Protein AF-A0A7V6DEN6-F1 (afdb_monomer_lite)

Structure (mmCIF, N/CA/C/O backbone):
data_AF-A0A7V6DEN6-F1
#
_entry.id   AF-A0A7V6DEN6-F1
#
loop_
_atom_site.group_PDB
_atom_site.id
_atom_site.type_symbol
_atom_site.label_atom_id
_atom_site.label_alt_id
_atom_site.label_comp_id
_atom_site.label_asym_id
_atom_site.label_entity_id
_atom_site.label_seq_id
_atom_site.pdbx_PDB_ins_code
_atom_site.Cartn_x
_atom_site.Cartn_y
_atom_site.Cartn_z
_atom_site.occupancy
_atom_site.B_iso_or_equiv
_atom_site.auth_seq_id
_atom_site.auth_comp_id
_atom_site.auth_asym_id
_atom_site.auth_atom_id
_atom_site.pdbx_PDB_model_num
ATOM 1 N N . MET A 1 1 ? 66.867 9.324 0.673 1.00 40.44 1 MET A N 1
ATOM 2 C CA . MET A 1 1 ? 66.256 8.007 0.387 1.00 40.44 1 MET A CA 1
ATOM 3 C C . MET A 1 1 ? 64.795 8.224 0.045 1.00 40.44 1 MET A C 1
ATOM 5 O O . MET A 1 1 ? 63.964 8.391 0.922 1.00 40.44 1 MET A O 1
ATOM 9 N N . THR A 1 2 ? 64.521 8.333 -1.246 1.00 38.44 2 THR A N 1
ATOM 10 C CA . THR A 1 2 ? 63.231 8.675 -1.848 1.00 38.44 2 THR A CA 1
ATOM 11 C C . THR A 1 2 ? 62.779 7.468 -2.662 1.00 38.44 2 THR A C 1
ATOM 13 O O . THR A 1 2 ? 63.495 7.042 -3.566 1.00 38.44 2 THR A O 1
ATOM 16 N N . ARG A 1 3 ? 61.615 6.887 -2.352 1.00 41.31 3 ARG A N 1
ATOM 17 C CA . ARG A 1 3 ? 60.993 5.859 -3.201 1.00 41.31 3 ARG A CA 1
ATOM 18 C C . ARG A 1 3 ? 59.710 6.398 -3.822 1.00 41.31 3 ARG A C 1
ATOM 20 O O . ARG A 1 3 ? 58.759 6.732 -3.129 1.00 41.31 3 ARG A O 1
ATOM 27 N N . ARG A 1 4 ? 59.763 6.489 -5.152 1.00 43.75 4 ARG A N 1
ATOM 28 C CA . ARG A 1 4 ? 58.647 6.605 -6.095 1.00 43.75 4 ARG A CA 1
ATOM 29 C C . ARG A 1 4 ? 58.036 5.221 -6.376 1.00 43.75 4 ARG A C 1
ATOM 31 O O . ARG A 1 4 ? 58.687 4.211 -6.118 1.00 43.75 4 ARG A O 1
ATOM 38 N N . LEU A 1 5 ? 56.899 5.276 -7.086 1.00 36.06 5 LEU A N 1
ATOM 39 C CA . LEU A 1 5 ? 56.153 4.251 -7.846 1.00 36.06 5 LEU A CA 1
ATOM 40 C C . LEU A 1 5 ? 54.927 3.734 -7.068 1.00 36.06 5 LEU A C 1
ATOM 42 O O . LEU A 1 5 ? 55.057 3.320 -5.929 1.00 36.06 5 LEU A O 1
ATOM 46 N N . SER A 1 6 ? 53.704 3.753 -7.603 1.00 30.12 6 SER A N 1
ATOM 47 C CA . SER A 1 6 ? 53.314 3.543 -9.000 1.00 30.12 6 SER A CA 1
ATOM 48 C C . SER A 1 6 ? 51.951 4.177 -9.321 1.00 30.12 6 SER A C 1
ATOM 50 O O . SER A 1 6 ? 50.993 4.070 -8.562 1.00 30.12 6 SER A O 1
ATOM 52 N N . SER A 1 7 ? 51.903 4.838 -10.477 1.00 39.91 7 SER A N 1
ATOM 53 C CA . SER A 1 7 ? 50.697 5.252 -11.187 1.00 39.91 7 SER A CA 1
ATOM 54 C C . SER A 1 7 ? 50.157 4.061 -11.978 1.00 39.91 7 SER A C 1
ATOM 56 O O . SER A 1 7 ? 50.911 3.441 -12.727 1.00 39.91 7 SER A O 1
ATOM 58 N N . GLY A 1 8 ? 48.867 3.762 -11.860 1.00 32.34 8 GLY A N 1
ATOM 59 C CA . GLY A 1 8 ? 48.194 2.757 -12.676 1.00 32.34 8 GLY A CA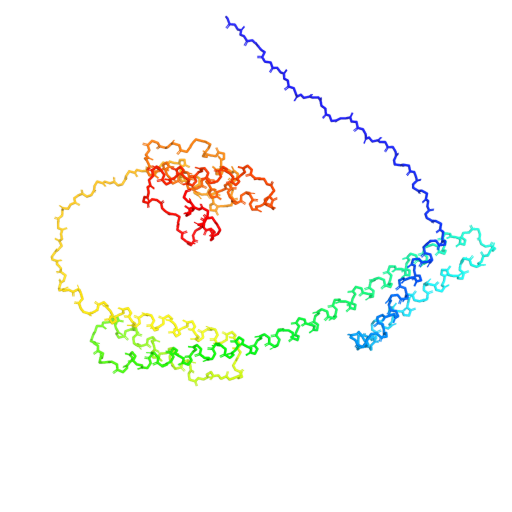 1
ATOM 60 C C . GLY A 1 8 ? 46.691 3.010 -12.712 1.00 32.34 8 GLY A C 1
ATOM 61 O O . GLY A 1 8 ? 46.101 3.267 -11.671 1.00 32.34 8 GLY A O 1
ATOM 62 N N . LEU A 1 9 ? 46.112 2.903 -13.914 1.00 33.50 9 LEU A N 1
ATOM 63 C CA . LEU A 1 9 ? 44.681 2.953 -14.265 1.00 33.50 9 LEU A CA 1
ATOM 64 C C . LEU A 1 9 ? 44.043 4.339 -14.467 1.00 33.50 9 LEU A C 1
ATOM 66 O O . LEU A 1 9 ? 43.133 4.747 -13.757 1.00 33.50 9 LEU A O 1
ATOM 70 N N . ALA A 1 10 ? 44.444 5.007 -15.550 1.00 36.28 10 ALA A N 1
ATOM 71 C CA . ALA A 1 10 ? 43.637 6.044 -16.195 1.00 36.28 10 ALA A CA 1
ATOM 72 C C . ALA A 1 10 ? 43.769 5.961 -17.725 1.00 36.28 10 ALA A C 1
ATOM 74 O O . ALA A 1 10 ? 44.313 6.864 -18.353 1.00 36.28 10 ALA A O 1
ATOM 75 N N . THR A 1 11 ? 43.336 4.857 -18.347 1.00 36.50 11 THR A N 1
ATOM 76 C CA . THR A 1 11 ? 43.174 4.777 -19.815 1.00 36.50 11 THR A CA 1
ATOM 77 C C . THR A 1 11 ? 42.251 3.616 -20.203 1.00 36.50 11 THR A C 1
ATOM 79 O O . THR A 1 11 ? 42.740 2.520 -20.434 1.00 36.50 11 THR A O 1
ATOM 82 N N . LEU A 1 12 ? 40.929 3.827 -20.266 1.00 35.16 12 LEU A N 1
ATOM 83 C CA . LEU A 1 12 ? 40.020 3.063 -21.143 1.00 35.16 12 LEU A CA 1
ATOM 84 C C . LEU A 1 12 ? 38.602 3.666 -21.095 1.00 35.16 12 LEU A C 1
ATOM 86 O O . LEU A 1 12 ? 37.818 3.316 -20.224 1.00 35.16 12 LEU A O 1
ATOM 90 N N . LEU A 1 13 ? 38.279 4.600 -21.997 1.00 34.44 13 LEU A N 1
ATOM 91 C CA . LEU A 1 13 ? 36.894 4.975 -22.350 1.00 34.44 13 LEU A CA 1
ATOM 92 C C . LEU A 1 13 ? 36.908 5.887 -23.588 1.00 34.44 13 LEU A C 1
ATOM 94 O O . LEU A 1 13 ? 36.662 7.086 -23.517 1.00 34.44 13 LEU A O 1
ATOM 98 N N . LEU A 1 14 ? 37.279 5.318 -24.736 1.00 40.34 14 LEU A N 1
ATOM 99 C CA . LEU A 1 14 ? 37.147 5.963 -26.048 1.00 40.34 14 LEU A CA 1
ATOM 100 C C . LEU A 1 14 ? 37.159 4.884 -27.141 1.00 40.34 14 LEU A C 1
ATOM 102 O O . LEU A 1 14 ? 38.162 4.654 -27.806 1.00 40.34 14 LEU A O 1
ATOM 106 N N . ALA A 1 15 ? 36.039 4.175 -27.282 1.00 33.25 15 ALA A N 1
ATOM 107 C CA . ALA A 1 15 ? 35.735 3.360 -28.455 1.00 33.25 15 ALA A CA 1
ATOM 108 C C . ALA A 1 15 ? 34.214 3.156 -28.575 1.00 33.25 15 ALA A C 1
ATOM 110 O O . ALA A 1 15 ? 33.566 2.843 -27.581 1.00 33.25 15 ALA A O 1
ATOM 111 N N . LEU A 1 16 ? 33.710 3.276 -29.813 1.00 35.03 16 LEU A N 1
ATOM 112 C CA . LEU A 1 16 ? 32.358 2.962 -30.319 1.00 35.03 16 LEU A CA 1
ATOM 113 C C . LEU A 1 16 ? 31.313 4.094 -30.328 1.00 35.03 16 LEU A C 1
ATOM 115 O O . LEU A 1 16 ? 30.255 4.004 -29.717 1.00 35.03 16 LEU A O 1
ATOM 119 N N . ALA A 1 17 ? 31.552 5.094 -31.179 1.00 40.06 17 ALA A N 1
ATOM 120 C CA . ALA A 1 17 ? 30.481 5.713 -31.962 1.00 40.06 17 ALA A CA 1
ATOM 121 C C . ALA A 1 17 ? 30.573 5.171 -33.400 1.00 40.06 17 ALA A C 1
ATOM 123 O O . ALA A 1 17 ? 31.187 5.782 -34.271 1.00 40.06 17 ALA A O 1
ATOM 124 N N . ALA A 1 18 ? 30.036 3.970 -33.629 1.00 39.56 18 ALA A N 1
ATOM 125 C CA . ALA A 1 18 ? 29.802 3.469 -34.981 1.00 39.56 18 ALA A CA 1
ATOM 126 C C . ALA A 1 18 ? 28.474 4.054 -35.502 1.00 39.56 18 ALA A C 1
ATOM 128 O O . ALA A 1 18 ? 27.524 4.150 -34.720 1.00 39.56 18 ALA A O 1
ATOM 129 N N . PRO A 1 19 ? 28.370 4.445 -36.787 1.00 42.00 19 PRO A N 1
ATOM 130 C CA . PRO A 1 19 ? 27.093 4.830 -37.373 1.00 42.00 19 PRO A CA 1
ATOM 131 C C . PRO A 1 19 ? 26.140 3.638 -37.281 1.00 42.00 19 PRO A C 1
ATOM 133 O O . PRO A 1 19 ? 26.437 2.549 -37.772 1.00 42.00 19 PRO A O 1
ATOM 136 N N . ILE A 1 20 ? 25.006 3.839 -36.613 1.00 44.03 20 ILE A N 1
ATOM 137 C CA . ILE A 1 20 ? 23.924 2.858 -36.571 1.00 44.03 20 ILE A CA 1
ATOM 138 C C . ILE A 1 20 ? 23.517 2.612 -38.033 1.00 44.03 20 ILE A C 1
ATOM 140 O O . ILE A 1 20 ? 23.218 3.588 -38.730 1.00 44.03 20 ILE A O 1
ATOM 144 N N . PRO A 1 21 ? 23.549 1.363 -38.538 1.00 46.38 21 PRO A N 1
ATOM 145 C CA . PRO A 1 21 ? 23.112 1.078 -39.897 1.00 46.38 21 PRO A CA 1
ATOM 146 C C . PRO A 1 21 ? 21.680 1.586 -40.044 1.00 46.38 21 PRO A C 1
ATOM 148 O O . PRO A 1 21 ? 20.864 1.340 -39.157 1.00 46.38 21 PRO A O 1
ATOM 151 N N . ALA A 1 22 ? 21.393 2.316 -41.127 1.00 51.84 22 ALA A N 1
ATOM 152 C CA . ALA A 1 22 ? 20.039 2.731 -41.468 1.00 51.84 22 ALA A CA 1
ATOM 153 C C . ALA A 1 22 ? 19.157 1.479 -41.439 1.00 51.84 22 ALA A C 1
ATOM 155 O O . ALA A 1 22 ? 19.250 0.618 -42.315 1.00 51.84 22 ALA A O 1
ATOM 156 N N . THR A 1 23 ? 18.393 1.323 -40.360 1.00 52.94 23 THR A N 1
ATOM 157 C CA . THR A 1 23 ? 17.507 0.188 -40.169 1.00 52.94 23 THR A CA 1
ATOM 158 C C . THR A 1 23 ? 16.556 0.201 -41.351 1.00 52.94 23 THR A C 1
ATOM 160 O O . THR A 1 23 ? 15.949 1.232 -41.641 1.00 52.94 23 THR A O 1
ATOM 163 N N . ALA A 1 24 ? 16.510 -0.911 -42.091 1.00 61.78 24 ALA A N 1
ATOM 164 C CA . ALA A 1 24 ? 15.634 -1.063 -43.241 1.00 61.78 24 ALA A CA 1
ATOM 165 C C . ALA A 1 24 ? 14.241 -0.565 -42.843 1.00 61.78 24 ALA A C 1
ATOM 167 O O . ALA A 1 24 ? 13.645 -1.101 -41.905 1.00 61.78 24 ALA A O 1
ATOM 168 N N . GLN A 1 25 ? 13.779 0.516 -43.482 1.00 61.66 25 GLN A N 1
ATOM 169 C CA . GLN A 1 25 ? 12.472 1.074 -43.169 1.00 61.66 25 GLN A CA 1
ATOM 170 C C . GLN A 1 25 ? 11.447 -0.051 -43.343 1.00 61.66 25 GLN A C 1
ATOM 172 O O . GLN A 1 25 ? 11.452 -0.712 -44.389 1.00 61.66 25 GLN A O 1
ATOM 177 N N . PRO A 1 26 ? 10.626 -0.338 -42.318 1.00 69.06 26 PRO A N 1
ATOM 178 C CA . PRO A 1 26 ? 9.659 -1.417 -42.398 1.00 69.06 26 PRO A CA 1
ATOM 179 C C . PRO A 1 26 ? 8.763 -1.179 -43.613 1.00 69.06 26 PRO A C 1
ATOM 181 O O . PRO A 1 26 ? 8.257 -0.077 -43.818 1.00 69.06 26 PRO A O 1
ATOM 184 N N . SER A 1 27 ? 8.602 -2.210 -44.447 1.00 82.88 27 SER A N 1
ATOM 185 C CA . SER A 1 27 ? 7.769 -2.102 -45.646 1.00 82.88 27 SER A CA 1
ATOM 186 C C . SER A 1 27 ? 6.346 -1.645 -45.268 1.00 82.88 27 SER A C 1
ATOM 188 O O . SER A 1 27 ? 5.829 -2.109 -44.246 1.00 82.88 27 SER A O 1
ATOM 190 N N . PRO A 1 28 ? 5.676 -0.797 -46.073 1.00 83.44 28 PRO A N 1
ATOM 191 C CA . PRO A 1 28 ? 4.332 -0.288 -45.774 1.00 83.44 28 PRO A CA 1
ATOM 192 C C . PRO A 1 28 ? 3.295 -1.378 -45.454 1.00 83.44 28 PRO A C 1
ATOM 194 O O . PRO A 1 28 ? 2.396 -1.168 -44.638 1.00 83.44 28 PRO A O 1
ATOM 197 N N . GLY A 1 29 ? 3.451 -2.571 -46.042 1.00 87.38 29 GLY A N 1
ATOM 198 C CA . GLY A 1 29 ? 2.591 -3.725 -45.768 1.00 87.38 29 GLY A CA 1
ATOM 199 C C . GLY A 1 29 ? 2.659 -4.215 -44.318 1.00 87.38 29 GLY A C 1
ATOM 200 O O . GLY A 1 29 ? 1.639 -4.612 -43.763 1.00 87.38 29 GLY A O 1
ATOM 201 N N . TRP A 1 30 ? 3.822 -4.122 -43.666 1.00 90.62 30 TRP A N 1
ATOM 202 C CA . TRP A 1 30 ? 3.969 -4.527 -42.265 1.00 90.62 30 TRP A CA 1
ATOM 203 C C . TRP A 1 30 ? 3.197 -3.601 -41.320 1.00 90.62 30 TRP A C 1
ATOM 205 O O . TRP A 1 30 ? 2.476 -4.075 -40.446 1.00 90.62 30 TRP A O 1
ATOM 215 N N . SER A 1 31 ? 3.292 -2.282 -41.522 1.00 90.81 31 SER A N 1
ATOM 216 C CA . SER A 1 31 ? 2.547 -1.313 -40.708 1.00 90.81 31 SER A CA 1
ATOM 217 C C . SER A 1 31 ? 1.037 -1.439 -40.887 1.00 90.81 31 SER A C 1
ATOM 219 O O . SER A 1 31 ? 0.296 -1.282 -39.920 1.00 90.81 31 SER A O 1
ATOM 221 N N . LEU A 1 32 ? 0.572 -1.747 -42.105 1.00 95.62 32 LEU A N 1
ATOM 222 C CA . LEU A 1 32 ? -0.850 -1.963 -42.359 1.00 95.62 32 LEU A CA 1
ATOM 223 C C . LEU A 1 32 ? -1.361 -3.200 -41.611 1.00 95.62 32 LEU A C 1
ATOM 225 O O . LEU A 1 32 ? -2.346 -3.095 -40.886 1.00 95.62 32 LEU A O 1
ATOM 229 N N . ALA A 1 33 ? -0.643 -4.324 -41.699 1.00 93.81 33 ALA A N 1
ATOM 230 C CA . ALA A 1 33 ? -0.988 -5.543 -40.969 1.00 93.81 33 ALA A CA 1
ATOM 231 C C . ALA A 1 33 ? -0.984 -5.333 -39.441 1.00 93.81 33 ALA A C 1
ATOM 233 O O . ALA A 1 33 ? -1.853 -5.845 -38.739 1.00 93.81 33 ALA A O 1
ATOM 234 N N . ALA A 1 34 ? -0.041 -4.543 -38.913 1.00 92.06 34 ALA A N 1
ATOM 235 C CA . ALA A 1 34 ? -0.004 -4.199 -37.491 1.00 92.06 34 ALA A CA 1
ATOM 236 C C . ALA A 1 34 ? -1.223 -3.362 -37.058 1.00 92.06 34 ALA A C 1
ATOM 238 O O . ALA A 1 34 ? -1.786 -3.594 -35.985 1.00 92.06 34 ALA A O 1
ATOM 239 N N . ALA A 1 35 ? -1.653 -2.414 -37.895 1.00 95.31 35 ALA A N 1
ATOM 240 C CA . ALA A 1 35 ? -2.842 -1.607 -37.645 1.00 95.31 35 ALA A CA 1
ATOM 241 C C . ALA A 1 35 ? -4.138 -2.429 -37.718 1.00 95.31 35 ALA A C 1
ATOM 243 O O . ALA A 1 35 ? -5.022 -2.226 -36.888 1.00 95.31 35 ALA A O 1
ATOM 244 N N . GLU A 1 36 ? -4.239 -3.366 -38.664 1.00 97.69 36 GLU A N 1
ATOM 245 C CA . GLU A 1 36 ? -5.365 -4.303 -38.773 1.00 97.6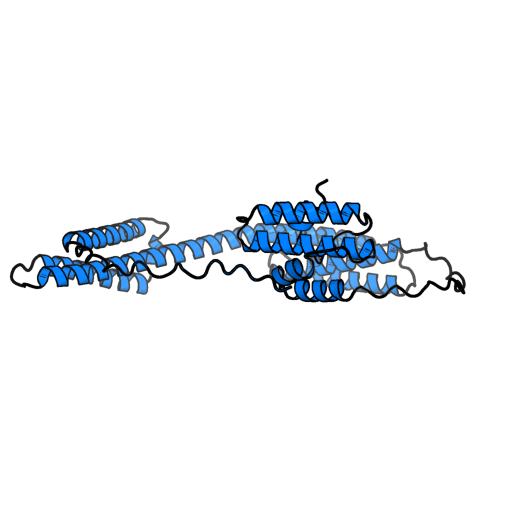9 36 GLU A CA 1
ATOM 246 C C . GLU A 1 36 ? -5.442 -5.229 -37.559 1.00 97.69 36 GLU A C 1
ATOM 248 O O . GLU A 1 36 ? -6.482 -5.285 -36.912 1.00 97.69 36 GLU A O 1
ATOM 253 N N . GLY A 1 37 ? -4.326 -5.843 -37.156 1.00 95.88 37 GLY A N 1
ATOM 254 C CA . GLY A 1 37 ? -4.297 -6.677 -35.952 1.00 95.88 37 GLY A CA 1
ATOM 255 C C . GLY A 1 37 ? -4.669 -5.908 -34.677 1.00 95.88 37 GLY A C 1
ATOM 256 O O . GLY A 1 37 ? -5.321 -6.453 -33.788 1.00 95.88 37 GLY A O 1
ATOM 257 N N . ALA A 1 38 ? -4.308 -4.623 -34.584 1.00 95.75 38 ALA A N 1
ATOM 258 C CA . ALA A 1 38 ? -4.743 -3.768 -33.481 1.00 95.75 38 ALA A CA 1
ATOM 259 C C . ALA A 1 38 ? -6.248 -3.436 -33.540 1.00 95.75 38 ALA A C 1
ATOM 261 O O . ALA A 1 38 ? -6.880 -3.319 -32.491 1.00 95.75 38 ALA A O 1
ATOM 262 N N . ALA A 1 39 ? -6.825 -3.287 -34.737 1.00 98.06 39 ALA A N 1
ATOM 263 C CA . ALA A 1 39 ? -8.264 -3.099 -34.913 1.00 98.06 39 ALA A CA 1
ATOM 264 C C . ALA A 1 39 ? -9.043 -4.360 -34.504 1.00 98.06 39 ALA A C 1
ATOM 266 O O . ALA A 1 39 ? -9.983 -4.261 -33.716 1.00 98.06 39 ALA A O 1
ATOM 267 N N . ASP A 1 40 ? -8.595 -5.535 -34.954 1.00 97.94 40 ASP A N 1
ATOM 268 C CA . ASP A 1 40 ? -9.199 -6.829 -34.618 1.00 97.94 40 ASP A CA 1
ATOM 269 C C . ASP A 1 40 ? -9.175 -7.088 -33.107 1.00 97.94 40 ASP A C 1
ATOM 271 O O . ASP A 1 40 ? -10.159 -7.557 -32.539 1.00 97.94 40 ASP A O 1
ATOM 275 N N . ALA A 1 41 ? -8.085 -6.721 -32.423 1.00 96.88 41 ALA A N 1
ATOM 276 C CA . ALA A 1 41 ? -8.002 -6.818 -30.967 1.00 96.88 41 ALA A CA 1
ATOM 277 C C . ALA A 1 41 ? -9.070 -5.961 -30.263 1.00 96.88 41 ALA A C 1
ATOM 279 O O . ALA A 1 41 ? -9.676 -6.405 -29.288 1.00 96.88 41 ALA A O 1
ATOM 280 N N . VAL A 1 42 ? -9.334 -4.745 -30.756 1.00 97.56 42 VAL A N 1
ATOM 281 C CA . VAL A 1 42 ? -10.362 -3.863 -30.182 1.00 97.56 42 VAL A CA 1
ATOM 282 C C . VAL A 1 42 ? -11.777 -4.367 -30.486 1.00 97.56 42 VAL A C 1
ATOM 284 O O . VAL A 1 42 ? -12.630 -4.292 -29.602 1.00 97.56 42 VAL A O 1
ATOM 287 N N . GLU A 1 43 ? -12.038 -4.917 -31.674 1.00 97.56 43 GLU A N 1
ATOM 288 C CA . GLU A 1 43 ? -13.333 -5.549 -31.983 1.00 97.56 43 GLU A CA 1
ATOM 289 C C . GLU A 1 43 ? -13.552 -6.825 -31.153 1.00 97.56 43 GLU A C 1
ATOM 291 O O . GLU A 1 43 ? -14.620 -6.998 -30.573 1.00 97.56 43 GLU A O 1
ATOM 296 N N . ALA A 1 44 ? -12.521 -7.648 -30.942 1.00 97.31 44 ALA A N 1
ATOM 297 C CA . ALA A 1 44 ? -12.611 -8.792 -30.033 1.00 97.31 44 ALA A CA 1
ATOM 298 C C . ALA A 1 44 ? -12.954 -8.366 -28.591 1.00 97.31 44 ALA A C 1
ATOM 300 O O . ALA A 1 44 ? -13.720 -9.042 -27.905 1.00 97.31 44 ALA A O 1
ATOM 301 N N . MET A 1 45 ? -12.435 -7.220 -28.125 1.00 97.56 45 MET A N 1
ATOM 302 C CA . MET A 1 45 ? -12.851 -6.646 -26.839 1.00 97.56 45 MET A CA 1
ATOM 303 C C . MET A 1 45 ? -14.300 -6.158 -26.863 1.00 97.56 45 MET A C 1
ATOM 305 O O . MET A 1 45 ? -14.961 -6.200 -25.833 1.00 97.56 45 MET A O 1
ATOM 309 N N . ARG A 1 46 ? -14.810 -5.672 -27.995 1.00 97.00 46 ARG A N 1
ATOM 310 C CA . ARG A 1 46 ? -16.202 -5.218 -28.117 1.00 97.00 46 ARG A CA 1
ATOM 311 C C . ARG A 1 46 ? -17.199 -6.358 -27.944 1.00 97.00 46 ARG A C 1
ATOM 313 O O . ARG A 1 46 ? -18.244 -6.144 -27.328 1.00 97.00 46 ARG A O 1
ATOM 320 N N . ASP A 1 47 ? -16.847 -7.538 -28.438 1.00 96.44 47 ASP A N 1
ATOM 321 C CA . ASP A 1 47 ? -17.661 -8.748 -28.325 1.00 96.44 47 ASP A CA 1
ATOM 322 C C . ASP A 1 47 ? -17.584 -9.402 -26.930 1.00 96.44 47 ASP A C 1
ATOM 324 O O . ASP A 1 47 ? -18.456 -10.195 -26.571 1.00 96.44 47 ASP A O 1
ATOM 328 N N . ASP A 1 48 ? -16.589 -9.051 -26.103 1.00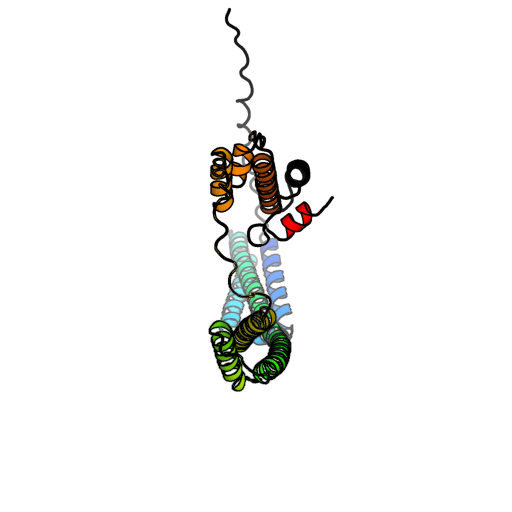 96.25 48 ASP A N 1
ATOM 329 C CA . ASP A 1 48 ? -16.482 -9.513 -24.713 1.00 96.25 48 ASP A CA 1
ATOM 330 C C . ASP A 1 48 ? -17.495 -8.767 -23.805 1.00 96.25 48 ASP A C 1
ATOM 332 O O . ASP A 1 48 ? -17.401 -7.541 -23.625 1.00 96.25 48 ASP A O 1
ATOM 336 N N . PRO A 1 49 ? -18.436 -9.482 -23.146 1.00 96.06 49 PRO A N 1
ATOM 337 C CA . PRO A 1 49 ? -19.409 -8.886 -22.228 1.00 96.06 49 PRO A CA 1
ATOM 338 C C . PRO A 1 49 ? -18.785 -8.045 -21.108 1.00 96.06 49 PRO A C 1
ATOM 340 O O . PRO A 1 49 ? -19.420 -7.109 -20.617 1.00 96.06 49 PRO A O 1
ATOM 343 N N . ALA A 1 50 ? -17.547 -8.345 -20.703 1.00 94.38 50 ALA A N 1
ATOM 344 C CA . ALA A 1 50 ? -16.833 -7.593 -19.675 1.00 94.38 50 ALA A CA 1
ATOM 345 C C . ALA A 1 50 ? -16.453 -6.170 -20.120 1.00 94.38 50 ALA A C 1
ATOM 347 O O . ALA A 1 50 ? -16.238 -5.304 -19.268 1.00 94.38 50 ALA A O 1
ATOM 348 N N . PHE A 1 51 ? -16.369 -5.911 -21.427 1.00 96.94 51 PHE A N 1
ATOM 349 C CA . PHE A 1 51 ? -16.025 -4.599 -21.975 1.00 96.94 51 PHE A CA 1
ATOM 350 C C . PHE A 1 51 ? -17.185 -3.907 -22.695 1.00 96.94 51 PHE A C 1
ATOM 352 O O . PHE A 1 51 ? -17.139 -2.682 -22.840 1.00 96.94 51 PHE A O 1
ATOM 359 N N . ALA A 1 52 ? -18.236 -4.638 -23.082 1.00 95.19 52 ALA A N 1
ATOM 360 C CA . ALA A 1 52 ? -19.411 -4.105 -23.779 1.00 95.19 52 ALA A CA 1
ATOM 361 C C . ALA A 1 52 ? -19.982 -2.788 -23.191 1.00 95.19 52 ALA A C 1
ATOM 363 O O . ALA A 1 52 ? -20.287 -1.878 -23.970 1.00 95.19 52 ALA A O 1
ATOM 364 N N . PRO A 1 53 ? -20.066 -2.588 -21.854 1.00 96.25 53 PRO A N 1
ATOM 365 C CA . PRO A 1 53 ? -20.546 -1.324 -21.289 1.00 96.25 53 PRO A CA 1
ATOM 366 C C . PRO A 1 53 ? -19.664 -0.113 -21.625 1.00 96.25 53 PRO A C 1
ATOM 368 O O . PRO A 1 53 ? -20.166 1.002 -21.748 1.00 96.25 53 PRO A O 1
ATOM 371 N N . PHE A 1 54 ? -18.351 -0.299 -21.791 1.00 96.56 54 PHE A N 1
ATOM 372 C CA . PHE A 1 54 ? -17.422 0.806 -22.052 1.00 96.56 54 PHE A CA 1
ATOM 373 C C . PHE A 1 54 ? -17.522 1.340 -23.483 1.00 96.56 54 PHE A C 1
ATOM 375 O O . PHE A 1 54 ? -17.187 2.501 -23.716 1.00 96.56 54 PHE A O 1
ATOM 382 N N . PHE A 1 55 ? -18.014 0.531 -24.423 1.00 96.94 55 PHE A N 1
ATOM 383 C CA . PHE A 1 55 ? -18.254 0.956 -25.804 1.00 96.94 55 PHE A CA 1
ATOM 384 C C . PHE A 1 55 ? -19.486 1.858 -25.952 1.00 96.94 55 PHE A C 1
ATOM 386 O O . PHE A 1 55 ? -19.625 2.523 -26.972 1.00 96.94 55 PHE A O 1
ATOM 393 N N . GLN A 1 56 ? -20.335 1.957 -24.924 1.00 95.94 56 GLN A N 1
ATOM 394 C CA . GLN A 1 56 ? -21.435 2.929 -24.887 1.00 95.94 56 GLN A CA 1
ATOM 395 C C . GLN A 1 56 ? -20.951 4.362 -24.598 1.00 95.94 56 GLN A C 1
ATOM 397 O O . GLN A 1 56 ? -21.724 5.310 -24.722 1.00 95.94 56 GLN A O 1
ATOM 402 N N . ASP A 1 57 ? -19.678 4.550 -24.222 1.00 95.38 57 ASP A N 1
ATOM 403 C CA . ASP A 1 57 ? -19.095 5.876 -24.005 1.00 95.38 57 ASP A CA 1
ATOM 404 C C . ASP A 1 57 ? -18.890 6.613 -25.353 1.00 95.38 57 ASP A C 1
ATOM 406 O O . ASP A 1 57 ? -18.132 6.133 -26.215 1.00 95.38 57 ASP A O 1
ATOM 410 N N . PRO A 1 58 ? -19.493 7.807 -25.546 1.00 96.38 58 PRO A N 1
ATOM 411 C CA . PRO A 1 58 ? -19.327 8.603 -26.761 1.00 96.38 58 PRO A CA 1
ATOM 412 C C . PRO A 1 58 ? -17.868 8.949 -27.084 1.00 96.38 58 PRO A C 1
ATOM 414 O O . PRO A 1 58 ? -17.504 9.045 -28.261 1.00 96.38 58 PRO A O 1
ATOM 417 N N . ALA A 1 59 ? -17.011 9.115 -26.072 1.00 96.06 59 ALA A N 1
ATOM 418 C CA . ALA A 1 59 ? -15.599 9.430 -26.262 1.00 96.06 59 ALA A CA 1
ATOM 419 C C . ALA A 1 59 ? -14.833 8.244 -26.867 1.00 96.06 59 ALA A C 1
ATOM 421 O O . ALA A 1 59 ? -14.032 8.434 -27.787 1.00 96.06 59 ALA A O 1
ATOM 422 N N . ILE A 1 60 ? -15.107 7.020 -26.401 1.00 97.06 60 ILE A N 1
ATOM 423 C CA . ILE A 1 60 ? -14.519 5.792 -26.960 1.00 97.06 60 ILE A CA 1
ATOM 424 C C . ILE A 1 60 ? -15.017 5.587 -28.390 1.00 97.06 60 ILE A C 1
ATOM 426 O O . ILE A 1 60 ? -14.204 5.423 -29.298 1.00 97.06 60 ILE A O 1
ATOM 430 N N . THR A 1 61 ? -16.328 5.711 -28.613 1.00 96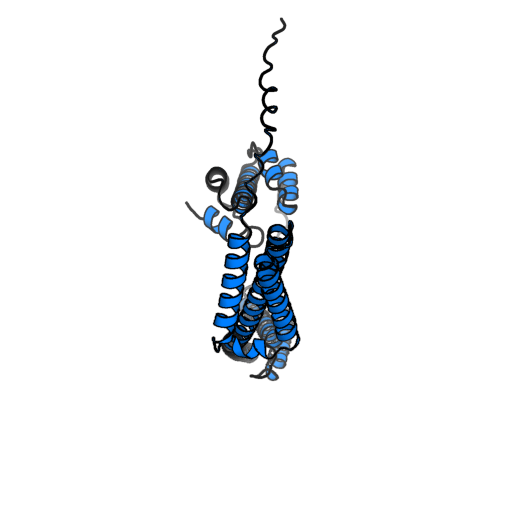.56 61 THR A N 1
ATOM 431 C CA . THR A 1 61 ? -16.937 5.575 -29.947 1.00 96.56 61 THR A CA 1
ATOM 432 C C . THR A 1 61 ? -16.360 6.577 -30.952 1.00 96.56 61 THR A C 1
ATOM 434 O O . THR A 1 61 ? -16.055 6.224 -32.093 1.00 96.56 61 THR A O 1
ATOM 437 N N . THR A 1 62 ? -16.162 7.833 -30.540 1.00 97.06 62 THR A N 1
ATOM 438 C CA . THR A 1 62 ? -15.587 8.877 -31.403 1.00 97.06 62 THR A CA 1
ATOM 439 C C . THR A 1 62 ? -14.144 8.557 -31.784 1.00 97.06 62 THR A C 1
ATOM 441 O O . THR A 1 62 ? -13.785 8.631 -32.961 1.00 97.06 62 THR A O 1
ATOM 444 N N . ARG A 1 63 ? -13.315 8.157 -30.813 1.00 97.00 63 ARG A N 1
ATOM 445 C CA . ARG A 1 63 ? -11.916 7.777 -31.063 1.00 97.00 63 ARG A CA 1
ATOM 446 C C . ARG A 1 63 ? -11.809 6.536 -31.943 1.00 97.00 63 ARG A C 1
ATOM 448 O O . ARG A 1 63 ? -10.947 6.501 -32.816 1.00 97.00 63 ARG A O 1
ATOM 455 N N . LEU A 1 64 ? -12.698 5.563 -31.754 1.00 97.75 64 LEU A N 1
ATOM 456 C CA . LEU A 1 64 ? -12.755 4.357 -32.575 1.00 97.75 64 LEU A CA 1
ATOM 457 C C . LEU A 1 64 ? -13.058 4.704 -34.038 1.00 97.75 64 LEU A C 1
ATOM 459 O O . LEU A 1 64 ? -12.326 4.296 -34.936 1.00 97.75 64 LEU A O 1
ATOM 463 N N . ARG A 1 65 ? -14.057 5.563 -34.285 1.00 97.75 65 ARG A N 1
ATOM 464 C CA . ARG A 1 65 ? -14.372 6.060 -35.636 1.00 97.75 65 ARG A CA 1
ATOM 465 C C . ARG A 1 65 ? -13.177 6.764 -36.288 1.00 97.75 65 ARG A C 1
ATOM 467 O O . ARG A 1 65 ? -12.899 6.536 -37.461 1.00 97.75 65 ARG A O 1
ATOM 474 N N . GLN A 1 66 ? -12.455 7.593 -35.532 1.00 96.69 66 GLN A N 1
ATOM 475 C CA . GLN A 1 66 ? -11.239 8.257 -36.016 1.00 96.69 66 GLN A CA 1
ATOM 476 C C . GLN A 1 66 ? -10.112 7.260 -36.332 1.00 96.69 66 GLN A C 1
ATOM 478 O O . GLN A 1 66 ? -9.396 7.451 -37.313 1.00 96.69 66 GLN A O 1
ATOM 483 N N . ALA A 1 67 ? -9.944 6.207 -35.527 1.00 97.00 67 ALA A N 1
ATOM 484 C CA . ALA A 1 67 ? -8.954 5.157 -35.769 1.00 97.00 67 ALA A CA 1
ATOM 485 C C . ALA A 1 67 ? -9.271 4.368 -37.051 1.00 97.00 67 ALA A C 1
ATOM 487 O O . ALA A 1 67 ? -8.396 4.227 -37.906 1.00 97.00 67 ALA A O 1
ATOM 488 N N . HIS A 1 68 ? -10.531 3.963 -37.250 1.00 97.88 68 HIS A N 1
ATOM 489 C CA . HIS A 1 68 ? -10.963 3.315 -38.494 1.00 97.88 68 HIS A CA 1
ATOM 490 C C . HIS A 1 68 ? -10.809 4.220 -39.716 1.00 97.88 68 HIS A C 1
ATOM 492 O O . HIS A 1 68 ? -10.375 3.744 -40.760 1.00 97.88 68 HIS A O 1
ATOM 498 N N . ALA A 1 69 ? -11.101 5.519 -39.597 1.00 96.81 69 ALA A N 1
ATOM 499 C CA . ALA A 1 69 ? -10.896 6.461 -40.697 1.00 96.81 69 ALA A CA 1
ATOM 500 C C . ALA A 1 69 ? -9.418 6.533 -41.125 1.00 96.81 69 ALA A C 1
ATOM 502 O O . ALA A 1 69 ? -9.125 6.539 -42.316 1.00 96.81 69 ALA A O 1
ATOM 503 N N . LYS A 1 70 ? -8.475 6.522 -40.172 1.00 96.44 70 LYS A N 1
ATOM 504 C CA . LYS A 1 70 ? -7.033 6.472 -40.479 1.00 96.44 70 LYS A CA 1
ATOM 505 C C . LYS A 1 70 ? -6.630 5.158 -41.140 1.00 96.44 70 LYS A C 1
ATOM 507 O O . LYS A 1 70 ? -5.851 5.175 -42.086 1.00 96.44 70 LYS A O 1
ATOM 512 N N . LEU A 1 71 ? -7.169 4.034 -40.668 1.00 97.44 71 LEU A N 1
ATOM 513 C CA . LEU A 1 71 ? -6.910 2.731 -41.279 1.00 97.44 71 LEU A CA 1
ATOM 514 C C . LEU A 1 71 ? -7.440 2.672 -42.720 1.00 97.44 71 LEU A C 1
ATOM 516 O O . LEU A 1 71 ? -6.754 2.158 -43.597 1.00 97.44 71 LEU A O 1
ATOM 520 N N . ALA A 1 72 ? -8.623 3.235 -42.978 1.00 96.94 72 ALA A N 1
ATOM 521 C CA . ALA A 1 72 ? -9.176 3.350 -44.326 1.00 96.94 72 ALA A CA 1
ATOM 522 C C . ALA A 1 72 ? -8.274 4.201 -45.235 1.00 96.94 72 ALA A C 1
ATOM 524 O O . ALA A 1 72 ? -7.890 3.736 -46.302 1.00 96.94 72 ALA A O 1
ATOM 525 N N . LEU A 1 73 ? -7.826 5.376 -44.770 1.00 95.50 73 LEU A N 1
ATOM 526 C CA . LEU A 1 73 ? -6.873 6.214 -45.513 1.00 95.50 73 LEU A CA 1
ATOM 527 C C . LEU A 1 73 ? -5.564 5.479 -45.824 1.00 95.50 73 LEU A C 1
ATOM 529 O O . LEU A 1 73 ? -5.037 5.617 -46.923 1.00 95.50 73 LEU A O 1
ATOM 533 N N . ALA A 1 74 ? -5.052 4.665 -44.895 1.00 95.50 74 ALA A N 1
ATOM 534 C CA . ALA A 1 74 ? -3.859 3.857 -45.138 1.00 95.50 74 ALA A CA 1
ATOM 535 C C . ALA A 1 74 ? -4.063 2.852 -46.285 1.00 95.50 74 ALA A C 1
ATOM 537 O O . ALA A 1 74 ? -3.189 2.709 -47.142 1.00 95.50 74 ALA A O 1
ATOM 538 N N . LYS A 1 75 ? -5.224 2.183 -46.316 1.00 96.38 75 LYS A N 1
ATOM 539 C CA . LYS A 1 75 ? -5.599 1.234 -47.377 1.00 96.38 75 LYS A CA 1
ATOM 540 C C . LYS A 1 75 ? -5.758 1.938 -48.723 1.00 96.38 75 LYS A C 1
ATOM 542 O O . LYS A 1 75 ? -5.194 1.476 -49.714 1.00 96.38 75 LYS A O 1
ATOM 547 N N . ASP A 1 76 ? -6.447 3.074 -48.737 1.00 96.38 76 ASP A N 1
ATOM 548 C CA . ASP A 1 76 ? -6.676 3.868 -49.946 1.00 96.38 76 ASP A CA 1
ATOM 549 C C . ASP A 1 76 ? -5.361 4.420 -50.513 1.00 96.38 76 ASP A C 1
ATOM 551 O O . ASP A 1 76 ? -5.102 4.298 -51.711 1.00 96.38 76 ASP A O 1
ATOM 555 N N . SER A 1 77 ? -4.482 4.958 -49.658 1.00 94.00 77 SER A N 1
ATOM 556 C CA . SER A 1 77 ? -3.156 5.431 -50.072 1.00 94.00 77 SER A CA 1
ATOM 557 C C . SER A 1 77 ? -2.301 4.314 -50.659 1.00 94.00 77 SER A C 1
ATOM 559 O O . SER A 1 77 ? -1.593 4.560 -51.627 1.00 94.00 77 SER A O 1
ATOM 561 N N . LEU A 1 78 ? -2.364 3.092 -50.119 1.00 94.50 78 LEU A N 1
ATOM 562 C CA . LEU A 1 78 ? -1.595 1.961 -50.646 1.00 94.50 78 LEU A CA 1
ATOM 563 C C . LEU A 1 78 ? -2.126 1.478 -52.006 1.00 94.50 78 LEU A C 1
ATOM 565 O O . LEU A 1 78 ? -1.347 1.012 -52.837 1.00 94.50 78 LEU A O 1
ATOM 569 N N . ALA A 1 79 ? -3.436 1.595 -52.234 1.00 94.88 79 ALA A N 1
ATOM 570 C CA . ALA A 1 79 ? -4.077 1.236 -53.496 1.00 94.88 79 ALA A CA 1
ATOM 571 C C . ALA A 1 79 ? -3.805 2.255 -54.624 1.00 94.88 79 ALA A C 1
ATOM 573 O O . ALA A 1 79 ? -3.902 1.905 -55.806 1.00 94.88 79 ALA A O 1
ATOM 574 N N . ASP A 1 80 ? -3.439 3.500 -54.295 1.00 94.19 80 ASP A N 1
ATOM 575 C CA . ASP A 1 80 ? -3.128 4.538 -55.281 1.00 94.19 80 ASP A CA 1
ATOM 576 C C . ASP A 1 80 ? -1.744 4.348 -55.925 1.00 94.19 80 ASP A C 1
ATOM 578 O O . ASP A 1 80 ? -0.742 4.967 -55.566 1.00 94.19 80 ASP A O 1
ATOM 582 N N . THR A 1 81 ? -1.703 3.518 -56.965 1.00 89.62 81 THR A N 1
ATOM 583 C CA . THR A 1 81 ? -0.491 3.263 -57.765 1.00 89.62 81 THR A CA 1
ATOM 584 C C . THR A 1 81 ? 0.022 4.481 -58.545 1.00 89.62 81 THR A C 1
ATOM 586 O O . THR A 1 81 ? 1.141 4.441 -59.063 1.00 89.62 81 THR A O 1
ATOM 589 N N . ARG A 1 82 ? -0.754 5.570 -58.653 1.00 93.44 82 ARG A N 1
ATOM 590 C CA . ARG A 1 82 ? -0.358 6.776 -59.404 1.00 93.44 82 ARG A CA 1
ATOM 591 C C . ARG A 1 82 ? 0.512 7.712 -58.568 1.00 93.44 82 ARG A C 1
ATOM 593 O O . ARG A 1 82 ? 1.263 8.512 -59.131 1.00 93.44 82 ARG A O 1
ATOM 600 N N . ASN A 1 83 ? 0.435 7.621 -57.243 1.00 87.69 83 ASN A N 1
ATOM 601 C CA . ASN A 1 83 ? 1.177 8.472 -56.325 1.00 87.69 83 ASN A CA 1
ATOM 602 C C . ASN A 1 83 ? 2.531 7.841 -55.956 1.00 87.69 83 ASN A C 1
ATOM 604 O O . ASN A 1 83 ? 2.603 6.818 -55.282 1.00 87.69 83 ASN A O 1
ATOM 608 N N . ARG A 1 84 ? 3.640 8.497 -56.329 1.00 89.19 84 ARG A N 1
ATOM 609 C CA . ARG A 1 84 ? 5.004 8.034 -55.992 1.00 89.19 84 ARG A CA 1
ATOM 610 C C . ARG A 1 84 ? 5.284 7.981 -54.483 1.00 89.19 84 ARG A C 1
ATOM 612 O O . ARG A 1 84 ? 6.220 7.302 -54.074 1.00 89.19 84 ARG A O 1
ATOM 619 N N . TYR A 1 85 ? 4.483 8.668 -53.669 1.00 89.06 85 TYR A N 1
ATOM 620 C CA . TYR A 1 85 ? 4.583 8.700 -52.206 1.00 89.06 85 TYR A CA 1
ATOM 621 C C . TYR A 1 85 ? 3.530 7.832 -51.501 1.00 89.06 85 TYR A C 1
ATOM 623 O O . TYR A 1 85 ? 3.497 7.815 -50.270 1.00 89.06 85 TYR A O 1
ATOM 631 N N . ALA A 1 86 ? 2.708 7.091 -52.254 1.00 89.31 86 ALA A N 1
ATOM 632 C CA . ALA A 1 86 ? 1.647 6.216 -51.748 1.00 89.31 86 ALA A CA 1
ATOM 633 C C . ALA A 1 86 ? 2.108 5.317 -50.593 1.00 89.31 86 ALA A C 1
ATOM 635 O O . ALA A 1 86 ? 1.475 5.276 -49.543 1.00 89.31 86 ALA A O 1
ATOM 636 N N . GLY A 1 87 ? 3.262 4.657 -50.749 1.00 88.75 87 GLY A N 1
ATOM 637 C CA . GLY A 1 87 ? 3.810 3.766 -49.724 1.00 88.75 87 GLY A CA 1
ATOM 638 C C . GLY A 1 87 ? 4.165 4.480 -48.416 1.00 88.75 87 GLY A C 1
ATOM 639 O O . GLY A 1 87 ? 3.853 3.974 -47.342 1.00 88.75 87 GLY A O 1
ATOM 640 N N . SER A 1 88 ? 4.772 5.670 -48.493 1.00 84.69 88 SER A N 1
ATOM 641 C CA . SER A 1 88 ? 5.132 6.457 -47.304 1.00 84.69 88 SER A CA 1
ATOM 642 C C . SER A 1 88 ? 3.889 7.001 -46.598 1.00 84.69 88 SER A C 1
ATOM 644 O O . SER A 1 88 ? 3.788 6.909 -45.379 1.00 84.69 88 SER A O 1
ATOM 646 N N . GLN A 1 89 ? 2.914 7.510 -47.357 1.00 88.25 89 GLN A N 1
ATOM 647 C CA . GLN A 1 89 ? 1.649 8.010 -46.804 1.00 88.25 89 GLN A CA 1
ATOM 648 C C . GLN A 1 89 ? 0.830 6.887 -46.158 1.00 88.25 89 GLN A C 1
ATOM 650 O O . GLN A 1 89 ? 0.346 7.038 -45.037 1.00 88.25 89 GLN A O 1
ATOM 655 N N . ALA A 1 90 ? 0.735 5.730 -46.820 1.00 92.38 90 ALA A N 1
ATOM 656 C CA . ALA A 1 90 ? 0.078 4.550 -46.269 1.00 92.38 90 ALA A CA 1
ATOM 657 C C . ALA A 1 90 ? 0.734 4.097 -44.958 1.00 92.38 90 ALA A C 1
ATOM 659 O O . ALA A 1 90 ? 0.032 3.796 -43.993 1.00 92.38 90 ALA A O 1
ATOM 660 N N . HIS A 1 91 ? 2.070 4.096 -44.900 1.00 90.00 91 HIS A N 1
ATOM 661 C CA . HIS A 1 91 ? 2.816 3.772 -43.687 1.00 90.00 91 HIS A CA 1
ATOM 662 C C . HIS A 1 91 ? 2.486 4.730 -42.532 1.00 90.00 91 HIS A C 1
ATOM 664 O O . HIS A 1 91 ? 2.164 4.276 -41.432 1.00 90.00 91 HIS A O 1
ATOM 670 N N . GLU A 1 92 ? 2.500 6.042 -42.775 1.00 86.56 92 GLU A N 1
ATOM 671 C CA . GLU A 1 92 ? 2.180 7.049 -41.756 1.00 86.56 92 GLU A CA 1
ATOM 672 C C . GLU A 1 92 ? 0.749 6.905 -41.223 1.00 86.56 92 GLU A C 1
ATOM 674 O O . GLU A 1 92 ? 0.535 6.897 -40.004 1.00 86.56 92 GLU A O 1
ATOM 679 N N . PHE A 1 93 ? -0.235 6.735 -42.113 1.00 92.12 93 PHE A N 1
ATOM 680 C CA . PHE A 1 93 ? -1.625 6.524 -41.709 1.00 92.12 93 PHE A CA 1
ATOM 681 C C . PHE A 1 93 ? -1.810 5.214 -40.939 1.00 92.12 93 PHE A C 1
ATOM 683 O O . PHE A 1 93 ? -2.522 5.202 -39.931 1.00 92.12 93 PHE A O 1
ATOM 690 N N . ALA A 1 94 ? -1.140 4.136 -41.355 1.00 93.06 94 ALA A N 1
ATOM 691 C CA . ALA A 1 94 ? -1.198 2.846 -40.677 1.00 93.06 94 ALA A CA 1
ATOM 692 C C . ALA A 1 94 ? -0.612 2.925 -39.258 1.00 93.06 94 ALA A C 1
ATOM 694 O O . ALA A 1 94 ? -1.277 2.532 -38.300 1.00 93.06 94 ALA A O 1
ATOM 695 N N . VAL A 1 95 ? 0.568 3.528 -39.088 1.00 89.31 95 VAL A N 1
ATOM 696 C CA . VAL A 1 95 ? 1.187 3.743 -37.765 1.00 89.31 95 VAL A CA 1
ATOM 697 C C . VAL A 1 95 ? 0.284 4.606 -36.873 1.00 89.31 95 VAL A C 1
ATOM 699 O O . VAL A 1 95 ? 0.108 4.328 -35.682 1.00 89.31 95 VAL A O 1
ATOM 702 N N . ALA A 1 96 ? -0.335 5.647 -37.437 1.00 87.81 96 ALA A N 1
ATOM 703 C CA . ALA A 1 96 ? -1.262 6.504 -36.704 1.00 87.81 96 ALA A CA 1
ATOM 704 C C . ALA A 1 96 ? -2.553 5.773 -36.288 1.00 87.81 96 ALA A C 1
ATOM 706 O O . ALA A 1 96 ? -3.098 6.069 -35.218 1.00 87.81 96 ALA A O 1
ATOM 707 N N . ALA A 1 97 ? -3.047 4.846 -37.112 1.00 94.69 97 ALA A N 1
ATOM 708 C CA . ALA A 1 97 ? -4.193 3.995 -36.805 1.00 94.69 97 ALA A CA 1
ATOM 709 C C . ALA A 1 97 ? -3.851 2.965 -35.718 1.00 94.69 97 ALA A C 1
ATOM 711 O O . ALA A 1 97 ? -4.546 2.911 -34.703 1.00 94.69 97 ALA A O 1
ATOM 712 N N . GLU A 1 98 ? -2.745 2.227 -35.867 1.00 95.88 98 GLU A N 1
ATOM 713 C CA . GLU A 1 98 ? -2.250 1.252 -34.882 1.00 95.88 98 GLU A CA 1
ATOM 714 C C . GLU A 1 98 ? -2.121 1.891 -33.496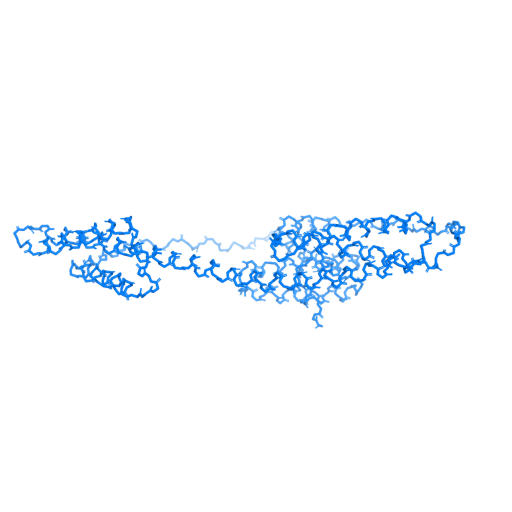 1.00 95.88 98 GLU A C 1
ATOM 716 O O . GLU A 1 98 ? -2.643 1.381 -32.499 1.00 95.88 98 GLU A O 1
ATOM 721 N N . ARG A 1 99 ? -1.469 3.059 -33.429 1.00 93.00 99 ARG A N 1
ATOM 722 C CA . ARG A 1 99 ? -1.314 3.802 -32.177 1.00 93.00 99 ARG A CA 1
ATOM 723 C C . ARG A 1 99 ? -2.665 4.154 -31.557 1.00 93.00 99 ARG A C 1
ATOM 725 O O . ARG A 1 99 ? -2.820 4.012 -30.344 1.00 93.00 99 ARG A O 1
ATOM 732 N N . ALA A 1 100 ? -3.627 4.598 -32.365 1.00 94.25 100 ALA A N 1
ATOM 733 C CA . ALA A 1 100 ? -4.954 4.966 -31.885 1.00 94.25 100 ALA A CA 1
ATOM 734 C C . ALA A 1 100 ? -5.719 3.756 -31.318 1.00 94.25 100 ALA A C 1
ATOM 736 O O . ALA A 1 100 ? -6.258 3.860 -30.215 1.00 94.25 100 ALA A O 1
ATOM 737 N N . PHE A 1 101 ? -5.708 2.607 -32.003 1.00 98.00 101 PHE A N 1
ATOM 738 C CA . PHE A 1 101 ? -6.336 1.377 -31.504 1.00 98.00 101 PHE A CA 1
ATOM 739 C C . PHE A 1 101 ? -5.694 0.892 -30.199 1.00 98.00 101 PHE A C 1
ATOM 741 O O . PHE A 1 101 ? -6.402 0.665 -29.219 1.00 98.00 101 PHE A O 1
ATOM 748 N N . ARG A 1 102 ? -4.358 0.861 -30.113 1.00 96.94 102 ARG A N 1
ATOM 749 C CA . ARG A 1 102 ? -3.654 0.478 -28.873 1.00 96.94 102 ARG A CA 1
ATOM 750 C C . ARG A 1 102 ? -3.920 1.425 -27.705 1.00 96.94 102 ARG A C 1
ATOM 752 O O . ARG A 1 102 ? -3.901 1.020 -26.543 1.00 96.94 102 ARG A O 1
ATOM 759 N N . GLU A 1 103 ? -4.129 2.712 -27.969 1.00 95.56 103 GLU A N 1
ATOM 760 C CA . GLU A 1 103 ? -4.536 3.654 -26.923 1.00 95.56 103 GLU A CA 1
ATOM 761 C C . GLU A 1 103 ? -5.958 3.384 -26.416 1.00 95.56 103 GLU A C 1
ATOM 763 O O . GLU A 1 103 ? -6.192 3.514 -25.212 1.00 95.56 103 GLU A O 1
ATOM 768 N N . ILE A 1 104 ? -6.880 3.000 -27.303 1.00 97.75 104 ILE A N 1
ATOM 769 C CA . ILE A 1 104 ? -8.246 2.598 -26.940 1.00 97.75 104 ILE A CA 1
ATOM 770 C C . ILE A 1 104 ? -8.208 1.308 -26.114 1.00 97.75 104 ILE A C 1
ATOM 772 O O . ILE A 1 104 ? -8.760 1.283 -25.017 1.00 97.75 104 ILE A O 1
ATOM 776 N N . GLU A 1 105 ? -7.484 0.286 -26.570 1.00 97.88 105 GLU A N 1
ATOM 777 C CA . GLU A 1 105 ? -7.284 -0.980 -25.850 1.00 97.88 105 GLU A CA 1
ATOM 778 C C . GLU A 1 105 ? -6.775 -0.746 -24.414 1.00 97.88 105 GLU A C 1
ATOM 780 O O . GLU A 1 105 ? -7.364 -1.221 -23.438 1.00 97.88 105 GLU A O 1
ATOM 785 N N . ARG A 1 106 ? -5.714 0.061 -24.250 1.00 97.44 106 ARG A N 1
ATOM 786 C CA . ARG A 1 106 ? -5.179 0.410 -22.921 1.00 97.44 106 ARG A CA 1
ATOM 787 C C . ARG A 1 106 ? -6.199 1.129 -22.044 1.00 97.44 106 ARG A C 1
ATOM 789 O O . ARG A 1 106 ? -6.207 0.937 -20.828 1.00 97.44 106 ARG A O 1
ATOM 796 N N . GLU A 1 107 ? -7.023 1.997 -22.620 1.00 97.00 107 GLU A N 1
ATOM 797 C CA . GLU A 1 107 ? -8.076 2.693 -21.880 1.00 97.00 107 GLU A CA 1
ATOM 798 C C . GLU A 1 107 ? -9.165 1.730 -21.399 1.00 97.00 107 GLU A C 1
ATOM 800 O O . GLU A 1 107 ? -9.530 1.771 -20.222 1.00 97.00 107 GLU A O 1
ATOM 805 N N . LEU A 1 108 ? -9.619 0.820 -22.260 1.00 97.06 108 LEU A N 1
ATOM 806 C CA . LEU A 1 108 ? -10.607 -0.203 -21.917 1.00 97.06 108 LEU A CA 1
ATOM 807 C C . LEU A 1 108 ? -10.112 -1.094 -20.769 1.00 97.06 108 LEU A C 1
ATOM 809 O O . LEU A 1 108 ? -10.816 -1.266 -19.771 1.00 97.06 108 LEU A O 1
ATOM 813 N N . TRP A 1 109 ? -8.865 -1.569 -20.834 1.00 96.75 109 TRP A N 1
ATOM 814 C CA . TRP A 1 109 ? -8.255 -2.337 -19.743 1.00 96.75 109 TRP A CA 1
ATOM 815 C C . TRP A 1 109 ? -8.153 -1.552 -18.434 1.00 96.75 109 TRP A C 1
ATOM 817 O O . TRP A 1 109 ? -8.421 -2.098 -17.361 1.00 96.75 109 TRP A O 1
ATOM 827 N N . ARG A 1 110 ? -7.791 -0.264 -18.489 1.00 94.12 110 ARG A N 1
ATOM 828 C CA . ARG A 1 110 ? -7.741 0.592 -17.292 1.00 94.12 110 ARG A CA 1
ATOM 829 C C . ARG A 1 110 ? -9.117 0.749 -16.654 1.00 94.12 110 ARG A C 1
ATOM 831 O O . ARG A 1 110 ? -9.222 0.675 -15.430 1.00 94.12 110 ARG A O 1
ATOM 838 N N . ARG A 1 111 ? -10.161 0.949 -17.457 1.00 95.50 111 ARG A N 1
ATOM 839 C CA . ARG A 1 111 ? -11.543 1.075 -16.974 1.00 95.50 111 ARG A CA 1
ATOM 840 C C . ARG A 1 111 ? -12.037 -0.220 -16.342 1.00 95.50 111 ARG A C 1
ATOM 842 O O . ARG A 1 111 ? -12.541 -0.173 -15.223 1.00 95.50 111 ARG A O 1
ATOM 849 N N . ARG A 1 112 ? -11.789 -1.364 -16.983 1.00 93.38 112 ARG A N 1
ATOM 850 C CA . ARG A 1 112 ? -12.105 -2.688 -16.427 1.00 93.38 112 ARG A CA 1
ATOM 851 C C . ARG A 1 112 ? -11.451 -2.906 -15.064 1.00 93.38 112 ARG A C 1
ATOM 853 O O . ARG A 1 112 ? -12.155 -3.180 -14.097 1.00 93.38 112 ARG A O 1
ATOM 860 N N . ARG A 1 113 ? -10.139 -2.664 -14.950 1.00 89.25 113 ARG A N 1
ATOM 861 C CA . ARG A 1 113 ? -9.425 -2.786 -13.665 1.00 89.25 113 ARG A CA 1
ATOM 862 C C . ARG A 1 113 ? -10.021 -1.894 -12.581 1.00 89.25 113 ARG A C 1
ATOM 864 O O . ARG A 1 113 ? -10.102 -2.328 -11.443 1.00 89.25 113 ARG A O 1
ATOM 871 N N . ARG A 1 114 ? -10.458 -0.670 -12.906 1.00 83.81 114 ARG A N 1
ATOM 872 C CA . ARG A 1 114 ? -11.116 0.218 -11.927 1.00 83.81 114 ARG A CA 1
ATOM 873 C C . ARG A 1 114 ? -12.444 -0.345 -11.432 1.00 83.81 114 ARG A C 1
ATOM 875 O O . ARG A 1 114 ? -12.748 -0.210 -10.252 1.00 83.81 114 ARG A O 1
ATOM 882 N N . VAL A 1 115 ? -13.235 -0.961 -12.305 1.00 87.12 115 VAL A N 1
ATOM 883 C CA . VAL A 1 115 ? -14.494 -1.601 -11.899 1.00 87.12 115 VAL A CA 1
ATOM 884 C C . VAL A 1 115 ? -14.203 -2.811 -11.013 1.00 87.12 115 VAL A C 1
ATOM 886 O O . VAL A 1 115 ? -14.797 -2.937 -9.947 1.00 87.12 115 VAL A O 1
ATOM 889 N N . GLU A 1 116 ? -13.235 -3.644 -11.397 1.00 82.31 116 GLU A N 1
ATOM 890 C CA . GLU A 1 116 ? -12.814 -4.822 -10.629 1.00 82.31 116 GLU A CA 1
ATOM 891 C C . GLU A 1 116 ? -12.262 -4.446 -9.247 1.00 82.31 116 GLU A C 1
ATOM 893 O O . GLU A 1 116 ? -12.666 -5.041 -8.250 1.00 82.31 116 GLU A O 1
ATOM 898 N N . THR A 1 117 ? -11.407 -3.422 -9.145 1.00 73.56 117 THR A N 1
ATOM 899 C CA . THR A 1 117 ? -10.904 -2.950 -7.845 1.00 73.56 117 THR A CA 1
ATOM 900 C C . THR A 1 117 ? -12.003 -2.329 -6.991 1.00 73.56 117 THR A C 1
ATOM 902 O O . THR A 1 117 ? -12.003 -2.519 -5.776 1.00 73.56 117 THR A O 1
ATOM 905 N N . THR A 1 118 ? -12.968 -1.636 -7.599 1.00 74.31 118 THR A N 1
ATOM 906 C CA . THR A 1 118 ? -14.123 -1.091 -6.872 1.00 74.31 118 THR A CA 1
ATOM 907 C C . THR A 1 118 ? -15.004 -2.216 -6.327 1.00 74.31 118 THR A C 1
ATOM 909 O O . THR A 1 118 ? -15.352 -2.212 -5.147 1.00 74.31 118 THR A O 1
ATOM 912 N N . ALA A 1 119 ? -15.311 -3.219 -7.150 1.00 68.50 119 ALA A N 1
ATOM 913 C CA . ALA A 1 119 ? -16.106 -4.377 -6.756 1.00 68.50 119 ALA A CA 1
ATOM 914 C C . ALA A 1 119 ? -15.406 -5.210 -5.667 1.00 68.50 119 ALA A C 1
ATOM 916 O O . ALA A 1 119 ? -16.018 -5.541 -4.650 1.00 68.50 119 ALA A O 1
ATOM 917 N N . ALA A 1 120 ? -14.107 -5.479 -5.830 1.00 63.75 120 ALA A N 1
ATOM 918 C CA . ALA A 1 120 ? -13.294 -6.174 -4.835 1.00 63.75 120 ALA A CA 1
ATOM 919 C C . ALA A 1 120 ? -13.198 -5.382 -3.520 1.00 63.75 120 ALA A C 1
ATOM 921 O O . ALA A 1 120 ? -13.309 -5.965 -2.441 1.00 63.75 120 ALA A O 1
ATOM 922 N N . GLY A 1 121 ? -13.065 -4.054 -3.599 1.00 60.84 121 GLY A N 1
ATOM 923 C CA . GLY A 1 121 ? -13.071 -3.161 -2.442 1.00 60.84 121 GLY A CA 1
ATOM 924 C C . GLY A 1 121 ? -14.387 -3.212 -1.668 1.00 60.84 121 GLY A C 1
ATOM 925 O O . GLY A 1 121 ? -14.370 -3.333 -0.448 1.00 60.84 121 GLY A O 1
ATOM 926 N N . VAL A 1 122 ? -15.539 -3.206 -2.345 1.00 66.75 122 VAL A N 1
ATOM 927 C CA . VAL A 1 122 ? -16.859 -3.304 -1.689 1.00 66.75 122 VAL A CA 1
ATOM 928 C C . VAL A 1 122 ? -17.030 -4.641 -0.957 1.00 66.75 122 VAL A C 1
ATOM 930 O O . VAL A 1 122 ? -17.474 -4.658 0.194 1.00 66.75 122 VAL A O 1
ATOM 933 N N . VAL A 1 123 ? -16.632 -5.754 -1.580 1.00 65.00 123 VAL A N 1
ATOM 934 C CA . VAL A 1 123 ? -16.718 -7.091 -0.964 1.00 65.00 123 VAL A CA 1
ATOM 935 C C . VAL A 1 123 ? -15.742 -7.225 0.213 1.00 65.00 123 VAL A C 1
ATOM 937 O O . VAL A 1 123 ? -16.141 -7.677 1.291 1.00 65.00 123 VAL A O 1
ATOM 940 N N . GLY A 1 124 ? -14.495 -6.769 0.052 1.00 68.12 124 GLY A N 1
ATOM 941 C CA . GLY A 1 124 ? -13.486 -6.756 1.116 1.00 68.12 124 GLY A CA 1
ATOM 942 C C . GLY A 1 124 ? -13.910 -5.901 2.312 1.00 68.12 124 GLY A C 1
ATOM 943 O O . GLY A 1 124 ? -13.843 -6.347 3.460 1.00 68.12 124 GLY A O 1
ATOM 944 N N . ASN A 1 125 ? -14.472 -4.722 2.046 1.00 81.44 125 ASN A N 1
ATOM 945 C CA . ASN A 1 125 ? -14.978 -3.807 3.067 1.00 81.44 125 ASN A CA 1
ATOM 946 C C . ASN A 1 125 ? -16.111 -4.421 3.899 1.00 81.44 125 ASN A C 1
ATOM 948 O O . ASN A 1 125 ? -16.221 -4.127 5.089 1.00 81.44 125 ASN A O 1
ATOM 952 N N . GLY A 1 126 ? -16.935 -5.297 3.316 1.00 85.38 126 GLY A N 1
ATOM 953 C CA . GLY A 1 126 ? -17.989 -6.010 4.041 1.00 85.38 126 GLY A CA 1
ATOM 954 C C . GLY A 1 126 ? -17.446 -6.998 5.079 1.00 85.38 126 GLY A C 1
ATOM 955 O O . GLY A 1 126 ? -17.952 -7.055 6.202 1.00 85.38 126 GLY A O 1
ATOM 956 N N . ALA A 1 127 ? -16.402 -7.756 4.733 1.00 85.44 127 ALA A N 1
ATOM 957 C CA . ALA A 1 127 ? -15.759 -8.690 5.658 1.00 85.44 127 ALA A CA 1
ATOM 958 C C . ALA A 1 127 ? -15.016 -7.954 6.785 1.00 85.44 127 ALA A C 1
ATOM 960 O O . ALA A 1 127 ? -15.236 -8.256 7.959 1.00 85.44 127 ALA A O 1
ATOM 961 N N . VAL A 1 128 ? -14.220 -6.937 6.436 1.00 87.38 128 VAL A N 1
ATOM 962 C CA . VAL A 1 128 ? -13.486 -6.099 7.403 1.00 87.38 128 VAL A CA 1
ATOM 963 C C . VAL A 1 128 ? -14.447 -5.420 8.380 1.00 87.38 128 VAL A C 1
ATOM 965 O O . VAL A 1 128 ? -14.242 -5.460 9.590 1.00 87.38 128 VAL A O 1
ATOM 968 N N . ARG A 1 129 ? -15.556 -4.869 7.879 1.00 94.00 129 ARG A N 1
ATOM 969 C CA . ARG A 1 129 ? -16.606 -4.255 8.700 1.00 94.00 129 ARG A CA 1
ATOM 970 C C . ARG A 1 129 ? -17.197 -5.219 9.724 1.00 94.00 129 ARG A C 1
ATOM 972 O O . ARG A 1 129 ? -17.346 -4.844 10.884 1.00 94.00 129 ARG A O 1
ATOM 979 N N . ARG A 1 130 ? -17.542 -6.446 9.313 1.00 94.62 130 ARG A N 1
ATOM 980 C CA . ARG A 1 130 ? -18.067 -7.467 10.238 1.00 94.62 130 ARG A CA 1
ATOM 981 C C . ARG A 1 130 ? -17.053 -7.799 11.328 1.00 94.62 130 ARG A C 1
ATOM 983 O O . ARG A 1 130 ? -17.437 -7.872 12.492 1.00 94.62 130 ARG A O 1
ATOM 990 N N . GLN A 1 131 ? -15.778 -7.929 10.962 1.00 94.75 131 GLN A N 1
ATOM 991 C CA . GLN A 1 131 ? -14.712 -8.167 11.930 1.00 94.75 131 GLN A CA 1
ATOM 992 C C . GLN A 1 131 ? -14.576 -7.004 12.921 1.00 94.75 131 GLN A C 1
ATOM 994 O O . GLN A 1 131 ? -14.577 -7.233 14.125 1.00 94.75 131 GLN A O 1
ATOM 999 N N . LEU A 1 132 ? -14.527 -5.756 12.441 1.00 95.44 132 LEU A N 1
ATOM 1000 C CA . LEU A 1 132 ? -14.418 -4.575 13.305 1.00 95.44 132 LEU A CA 1
ATOM 1001 C C . LEU A 1 132 ? -15.596 -4.459 14.278 1.00 95.44 132 LEU A C 1
ATOM 1003 O O . LEU A 1 132 ? -15.387 -4.195 15.459 1.00 95.44 132 LEU A O 1
ATOM 1007 N N . LEU A 1 133 ? -16.826 -4.690 13.813 1.00 97.19 133 LEU A N 1
ATOM 1008 C CA . LEU A 1 133 ? -18.006 -4.681 14.682 1.00 97.19 133 LEU A CA 1
ATOM 1009 C C . LEU A 1 133 ? -17.942 -5.787 15.746 1.00 97.19 133 LEU A C 1
ATOM 1011 O O . LEU A 1 133 ? -18.280 -5.532 16.901 1.00 97.19 133 LEU A O 1
ATOM 1015 N N . SER A 1 134 ? -17.469 -6.983 15.381 1.00 97.25 134 SER A N 1
ATOM 1016 C CA . SER A 1 134 ? -17.250 -8.089 16.323 1.00 97.25 134 SER A CA 1
ATOM 1017 C C . SER A 1 134 ? -16.202 -7.736 17.384 1.00 97.25 134 SER A C 1
ATOM 1019 O O . SER A 1 134 ? -16.440 -7.921 18.578 1.00 97.25 134 SER A O 1
ATOM 1021 N N . ASP A 1 135 ? -15.064 -7.180 16.969 1.00 96.94 135 ASP A N 1
ATOM 1022 C CA . ASP A 1 135 ? -13.990 -6.762 17.874 1.00 96.94 135 ASP A CA 1
ATOM 1023 C C . ASP A 1 135 ? -14.467 -5.678 18.849 1.00 96.94 135 ASP A C 1
ATOM 1025 O O . ASP A 1 135 ? -14.205 -5.752 20.052 1.00 96.94 135 ASP A O 1
ATOM 1029 N N . ILE A 1 136 ? -15.203 -4.680 18.349 1.00 97.81 136 ILE A N 1
ATOM 1030 C CA . ILE A 1 136 ? -15.751 -3.615 19.191 1.00 97.81 136 ILE A CA 1
ATOM 1031 C C . ILE A 1 136 ? -16.764 -4.184 20.189 1.00 97.81 136 ILE A C 1
ATOM 1033 O O . ILE A 1 136 ? -16.715 -3.824 21.364 1.00 97.81 136 ILE A O 1
ATOM 1037 N N . ALA A 1 137 ? -17.642 -5.100 19.772 1.00 97.75 137 ALA A N 1
ATOM 1038 C CA . ALA A 1 137 ? -18.592 -5.743 20.679 1.00 97.75 137 ALA A CA 1
ATOM 1039 C C . ALA A 1 137 ? -17.878 -6.497 21.818 1.00 97.75 137 ALA A C 1
ATOM 1041 O O . ALA A 1 137 ? -18.269 -6.370 22.983 1.00 97.75 137 ALA A O 1
ATOM 1042 N N . ALA A 1 138 ? -16.793 -7.213 21.507 1.00 97.50 138 ALA A N 1
ATOM 1043 C CA . ALA A 1 138 ? -15.969 -7.889 22.507 1.00 97.50 138 ALA A CA 1
ATOM 1044 C C . ALA A 1 138 ? -15.310 -6.897 23.485 1.00 97.50 138 ALA A C 1
ATOM 1046 O O . ALA A 1 138 ? -15.367 -7.096 24.702 1.00 97.50 138 ALA A O 1
ATOM 1047 N N . LEU A 1 139 ? -14.735 -5.800 22.978 1.00 97.50 139 LEU A N 1
ATOM 1048 C CA . LEU A 1 139 ? -14.134 -4.743 23.803 1.00 97.50 139 LEU A CA 1
ATOM 1049 C C . LEU A 1 139 ? -15.167 -4.038 24.691 1.00 97.50 139 LEU A C 1
ATOM 1051 O O . LEU A 1 139 ? -14.886 -3.775 25.858 1.00 97.50 139 LEU A O 1
ATOM 1055 N N . VAL A 1 140 ? -16.376 -3.783 24.185 1.00 98.19 140 VAL A N 1
ATOM 1056 C CA . VAL A 1 140 ? -17.481 -3.214 24.973 1.00 98.19 140 VAL A CA 1
ATOM 1057 C C . VAL A 1 140 ? -17.853 -4.137 26.135 1.00 98.19 140 VAL A C 1
ATOM 1059 O O . VAL A 1 140 ? -18.046 -3.656 27.253 1.00 98.19 140 VAL A O 1
ATOM 1062 N N . GLY A 1 141 ? -17.913 -5.452 25.901 1.00 97.12 141 GLY A N 1
ATOM 1063 C CA . GLY A 1 141 ? -18.134 -6.444 26.957 1.00 97.12 141 GLY A CA 1
ATOM 1064 C C . GLY A 1 141 ? -17.062 -6.378 28.049 1.00 97.12 141 GLY A C 1
ATOM 1065 O O . GLY A 1 141 ? -17.387 -6.220 29.226 1.00 97.12 141 GLY A O 1
ATOM 1066 N N . GLN A 1 142 ? -15.787 -6.395 27.652 1.00 97.38 142 GLN A N 1
ATOM 1067 C CA . GLN A 1 142 ? -14.652 -6.299 28.581 1.00 97.38 142 GLN A CA 1
ATOM 1068 C C . GLN A 1 142 ? -14.637 -4.970 29.352 1.00 97.38 142 GLN A C 1
ATOM 1070 O O . GLN A 1 142 ? -14.397 -4.951 30.559 1.00 97.38 142 GLN A O 1
ATOM 1075 N N . GLY A 1 143 ? -14.912 -3.853 28.677 1.00 97.12 143 GLY A N 1
ATOM 1076 C CA . GLY A 1 143 ? -14.952 -2.529 29.291 1.00 97.12 143 GLY A CA 1
ATOM 1077 C C . GLY A 1 143 ? -16.059 -2.400 30.339 1.00 97.12 1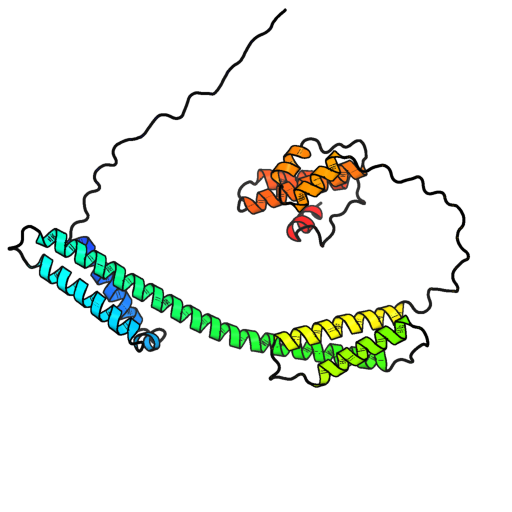43 GLY A C 1
ATOM 1078 O O . GLY A 1 143 ? -15.826 -1.867 31.424 1.00 97.12 143 GLY A O 1
ATOM 1079 N N . ARG A 1 144 ? -17.252 -2.942 30.060 1.00 97.88 144 ARG A N 1
ATOM 1080 C CA . ARG A 1 144 ? -18.362 -2.981 31.029 1.00 97.88 144 ARG A CA 1
ATOM 1081 C C . ARG A 1 144 ? -18.020 -3.818 32.256 1.00 97.88 144 ARG A C 1
ATOM 1083 O O . ARG A 1 144 ? -18.296 -3.377 33.368 1.00 97.88 144 ARG A O 1
ATOM 1090 N N . GLU A 1 145 ? -17.386 -4.975 32.071 1.00 96.81 145 GLU A N 1
ATOM 1091 C CA . GLU A 1 145 ? -16.924 -5.810 33.186 1.00 96.81 145 GLU A CA 1
ATOM 1092 C C . GLU A 1 145 ? -15.921 -5.053 34.073 1.00 96.81 145 GLU A C 1
ATOM 1094 O O . GLU A 1 145 ? -16.045 -5.053 35.297 1.00 96.81 145 GLU A O 1
ATOM 1099 N N . LEU A 1 146 ? -14.960 -4.344 33.470 1.00 95.19 146 LEU A N 1
ATOM 1100 C CA . LEU A 1 146 ? -13.979 -3.539 34.205 1.00 95.19 146 LEU A CA 1
ATOM 1101 C C . LEU A 1 146 ? -14.620 -2.381 34.977 1.00 95.19 146 LEU A C 1
ATOM 1103 O O . LEU A 1 146 ? -14.183 -2.089 36.089 1.00 95.19 146 LEU A O 1
ATOM 1107 N N . LEU A 1 147 ? -15.640 -1.722 34.424 1.00 95.81 147 LEU A N 1
ATOM 1108 C CA . LEU A 1 147 ? -16.359 -0.653 35.126 1.00 95.81 147 LEU A CA 1
ATOM 1109 C C . LEU A 1 147 ? -17.293 -1.176 36.226 1.00 95.81 147 LEU A C 1
ATOM 1111 O O . LEU A 1 147 ? -17.537 -0.450 37.190 1.00 95.81 147 LEU A O 1
ATOM 1115 N N . ALA A 1 148 ? -17.785 -2.413 36.122 1.00 95.75 148 ALA A N 1
ATOM 1116 C CA . ALA A 1 148 ? -18.617 -3.037 37.152 1.00 95.75 148 ALA A CA 1
ATOM 1117 C C . ALA A 1 148 ? -17.833 -3.393 38.429 1.00 95.75 148 ALA A C 1
ATOM 1119 O O . ALA A 1 148 ? -18.428 -3.550 39.494 1.00 95.75 148 ALA A O 1
ATOM 1120 N N . ARG A 1 149 ? -16.500 -3.502 38.347 1.00 93.38 149 ARG A N 1
ATOM 1121 C CA . ARG A 1 149 ? -15.647 -3.745 39.519 1.00 93.38 149 ARG A CA 1
ATOM 1122 C C . ARG A 1 149 ? -15.700 -2.551 40.487 1.00 93.38 149 ARG A C 1
ATOM 1124 O O . ARG A 1 149 ? -15.769 -1.408 40.015 1.00 93.38 149 ARG A O 1
ATOM 1131 N N . PRO A 1 150 ? -15.644 -2.785 41.815 1.00 92.19 150 PRO A N 1
ATOM 1132 C CA . PRO A 1 150 ? -15.592 -1.712 42.804 1.00 92.19 150 PRO A CA 1
ATOM 1133 C C . PRO A 1 150 ? -14.428 -0.769 42.502 1.00 92.19 150 PRO A C 1
ATOM 1135 O O . PRO A 1 150 ? -13.296 -1.220 42.341 1.00 92.19 150 PRO A O 1
ATOM 1138 N N . GLY A 1 151 ? -14.726 0.524 42.373 1.00 82.69 151 GLY A N 1
ATOM 1139 C CA . GLY A 1 151 ? -13.713 1.534 42.089 1.00 82.69 151 GLY A CA 1
ATOM 1140 C C . GLY A 1 151 ? -12.962 1.963 43.346 1.00 82.69 151 GLY A C 1
ATOM 1141 O O . GLY A 1 151 ? -13.535 1.986 44.437 1.00 82.69 151 GLY A O 1
ATOM 1142 N N . SER A 1 152 ? -11.702 2.353 43.193 1.00 82.44 152 SER A N 1
ATOM 1143 C CA . SER A 1 152 ? -10.922 2.999 44.250 1.00 82.44 152 SER A CA 1
ATOM 1144 C C . SER A 1 152 ? -10.957 4.533 44.155 1.00 82.44 152 SER A C 1
ATOM 1146 O O . SER A 1 152 ? -11.363 5.125 43.151 1.00 82.44 152 SER A O 1
ATOM 1148 N N . SER A 1 153 ? -10.505 5.212 45.212 1.00 84.44 153 SER A N 1
ATOM 1149 C CA . SER A 1 153 ? -10.381 6.675 45.257 1.00 84.44 153 SER A CA 1
ATOM 1150 C C . SER A 1 153 ? -9.067 7.201 44.655 1.00 84.44 153 SER A C 1
ATOM 1152 O O . SER A 1 153 ? -8.772 8.395 44.786 1.00 84.44 153 SER A O 1
ATOM 1154 N N . TRP A 1 154 ? -8.283 6.364 43.969 1.00 84.19 154 TRP A N 1
ATOM 1155 C CA . TRP A 1 154 ? -7.002 6.782 43.400 1.00 84.19 154 TRP A CA 1
ATOM 1156 C C . TRP A 1 154 ? -7.185 7.620 42.126 1.00 84.19 154 TRP A C 1
ATOM 1158 O O . TRP A 1 154 ? -8.000 7.267 41.269 1.00 84.19 154 TRP A O 1
ATOM 1168 N N . PRO A 1 155 ? -6.422 8.719 41.955 1.00 87.12 155 PRO A N 1
ATOM 1169 C CA . PRO A 1 155 ? -6.560 9.603 40.796 1.00 87.12 155 PRO A CA 1
ATOM 1170 C C . PRO A 1 155 ? -6.431 8.881 39.448 1.00 87.12 155 PRO A C 1
ATOM 1172 O O . PRO A 1 155 ? -7.280 9.071 38.578 1.00 87.12 155 PRO A O 1
ATOM 1175 N N . ASN A 1 156 ? -5.431 8.005 39.306 1.00 86.75 156 ASN A N 1
ATOM 1176 C CA . ASN A 1 156 ? -5.157 7.301 38.050 1.00 86.75 156 ASN A CA 1
ATOM 1177 C C . ASN A 1 156 ? -6.278 6.323 37.676 1.00 86.75 156 ASN A C 1
ATOM 1179 O O . ASN A 1 156 ? -6.657 6.235 36.511 1.00 86.75 156 ASN A O 1
ATOM 1183 N N . GLU A 1 157 ? -6.853 5.619 38.657 1.00 91.94 157 GLU A N 1
ATOM 1184 C CA . GLU A 1 157 ? -7.975 4.714 38.399 1.00 91.94 157 GLU A CA 1
ATOM 1185 C C . GLU A 1 157 ? -9.235 5.494 38.014 1.00 91.94 157 GLU A C 1
ATOM 1187 O O . GLU A 1 157 ? -9.906 5.136 37.045 1.00 91.94 157 GLU A O 1
ATOM 1192 N N . ARG A 1 158 ? -9.534 6.603 38.706 1.00 93.75 158 ARG A N 1
ATOM 1193 C CA . ARG A 1 158 ? -10.663 7.470 38.334 1.00 93.75 158 ARG A CA 1
ATOM 1194 C C . ARG A 1 158 ? -10.528 7.991 36.907 1.00 93.75 158 ARG A C 1
ATOM 1196 O O . ARG A 1 158 ? -11.510 7.965 36.167 1.00 93.75 158 ARG A O 1
ATOM 1203 N N . GLN A 1 159 ? -9.331 8.431 36.518 1.00 93.88 159 GLN A N 1
ATOM 1204 C CA . GLN A 1 159 ? -9.072 8.901 35.160 1.00 93.88 159 GLN A CA 1
ATOM 1205 C C . GLN A 1 159 ? -9.262 7.779 34.131 1.00 93.88 159 GLN A C 1
ATOM 1207 O O . GLN A 1 159 ? -10.029 7.954 33.184 1.00 93.88 159 GLN A O 1
ATOM 1212 N N . ALA A 1 160 ? -8.647 6.613 34.346 1.00 94.25 160 ALA A N 1
ATOM 1213 C CA . ALA A 1 160 ? -8.763 5.480 33.429 1.00 94.25 160 ALA A CA 1
ATOM 1214 C C . ALA A 1 160 ? -10.219 4.995 33.285 1.00 94.25 160 ALA A C 1
ATOM 1216 O O . ALA A 1 160 ? -10.678 4.685 32.185 1.00 94.25 160 ALA A O 1
ATOM 1217 N N . ARG A 1 161 ? -10.991 4.987 34.381 1.00 96.25 161 ARG A N 1
ATOM 1218 C CA . ARG A 1 161 ? -12.427 4.666 34.355 1.00 96.25 161 ARG A CA 1
ATOM 1219 C C . ARG A 1 161 ? -13.240 5.710 33.587 1.00 96.25 161 ARG A C 1
ATOM 1221 O O . ARG A 1 161 ? -14.146 5.335 32.846 1.00 96.25 161 ARG A O 1
ATOM 1228 N N . ALA A 1 162 ? -12.925 6.999 33.728 1.00 96.56 162 ALA A N 1
ATOM 1229 C CA . ALA A 1 162 ? -13.590 8.065 32.977 1.00 96.56 162 ALA A CA 1
ATOM 1230 C C . ALA A 1 162 ? -13.295 7.978 31.469 1.00 96.56 162 ALA A C 1
ATOM 1232 O O . ALA A 1 162 ? -14.202 8.122 30.648 1.00 96.56 162 ALA A O 1
ATOM 1233 N N . GLU A 1 163 ? -12.047 7.694 31.093 1.00 96.81 163 GLU A N 1
ATOM 1234 C CA . GLU A 1 163 ? -11.647 7.453 29.702 1.00 96.81 163 GLU A CA 1
ATOM 1235 C C . GLU A 1 163 ? -12.372 6.244 29.105 1.00 96.81 163 GLU A C 1
ATOM 1237 O O . GLU A 1 163 ? -12.957 6.356 28.026 1.00 96.81 163 GLU A O 1
ATOM 1242 N N . LEU A 1 164 ? -12.433 5.131 29.840 1.00 97.75 164 LEU A N 1
ATOM 1243 C CA . LEU A 1 164 ? -13.178 3.944 29.426 1.00 97.75 164 LEU A CA 1
ATOM 1244 C C . LEU A 1 164 ? -14.680 4.221 29.283 1.00 97.75 164 LEU A C 1
ATOM 1246 O O . LEU A 1 164 ? -15.293 3.769 28.319 1.00 97.75 164 LEU A O 1
ATOM 1250 N N . GLY A 1 165 ? -15.269 5.012 30.183 1.00 97.56 165 GLY A N 1
ATOM 1251 C CA . GLY A 1 165 ? -16.660 5.456 30.073 1.00 97.56 165 GLY A CA 1
ATOM 1252 C C . GLY A 1 165 ? -16.934 6.244 28.788 1.00 97.56 165 GLY A C 1
ATOM 1253 O O . GLY A 1 165 ? -17.901 5.952 28.087 1.00 97.56 165 GLY A O 1
ATOM 1254 N N . ARG A 1 166 ? -16.052 7.189 28.427 1.00 97.75 166 ARG A N 1
ATOM 1255 C CA . ARG A 1 166 ? -16.167 7.960 27.173 1.00 97.75 166 ARG A CA 1
ATOM 1256 C C . ARG A 1 166 ? -16.042 7.076 25.933 1.00 97.75 166 ARG A C 1
ATOM 1258 O O . ARG A 1 166 ? -16.840 7.219 25.010 1.00 97.75 166 ARG A O 1
ATOM 1265 N N . ALA A 1 167 ? -15.090 6.142 25.925 1.00 97.00 167 ALA A N 1
ATOM 1266 C CA . ALA A 1 167 ? -14.906 5.214 24.810 1.00 97.00 167 ALA A CA 1
ATOM 1267 C C . ALA A 1 167 ? -16.119 4.277 24.630 1.00 97.00 167 ALA A C 1
ATOM 1269 O O . ALA A 1 167 ? -16.549 4.014 23.506 1.00 97.00 167 ALA A O 1
ATOM 1270 N N . LEU A 1 168 ? -16.725 3.815 25.730 1.00 98.00 168 LEU A N 1
ATOM 1271 C CA . LEU A 1 168 ? -17.962 3.028 25.686 1.00 98.00 168 LEU A CA 1
ATOM 1272 C C . LEU A 1 168 ? -19.152 3.837 25.159 1.00 98.00 168 LEU A C 1
ATOM 1274 O O . LEU A 1 168 ? -19.986 3.277 24.448 1.00 98.00 168 LEU A O 1
ATOM 1278 N N . GLU A 1 169 ? -19.230 5.132 25.471 1.00 97.62 169 GLU A N 1
ATOM 1279 C CA . GLU A 1 169 ? -20.273 6.008 24.929 1.00 97.62 169 GLU A CA 1
ATOM 1280 C C . GLU A 1 169 ? -20.111 6.207 23.420 1.00 97.62 169 GLU A C 1
ATOM 1282 O O . GLU A 1 169 ? -21.075 6.059 22.669 1.00 97.62 169 GLU A O 1
ATOM 1287 N N . ALA A 1 170 ? -18.878 6.433 22.952 1.00 95.81 170 ALA A N 1
ATOM 1288 C CA . ALA A 1 170 ? -18.566 6.530 21.525 1.00 95.81 170 ALA A CA 1
ATOM 1289 C C . ALA A 1 170 ? -18.974 5.263 20.748 1.00 95.81 170 ALA A C 1
ATOM 1291 O O . ALA A 1 170 ? -19.369 5.347 19.582 1.00 95.81 170 ALA A O 1
ATOM 1292 N N . ALA A 1 171 ? -18.935 4.101 21.405 1.00 97.31 171 ALA A N 1
ATOM 1293 C CA . ALA A 1 171 ? -19.339 2.825 20.832 1.00 97.31 171 ALA A CA 1
ATOM 1294 C C . ALA A 1 171 ? -20.860 2.593 20.792 1.00 97.31 171 ALA A C 1
ATOM 1296 O O . ALA A 1 171 ? -21.301 1.701 20.073 1.00 97.31 171 ALA A O 1
ATOM 1297 N N . ARG A 1 172 ? -21.697 3.365 21.504 1.00 96.25 172 ARG A N 1
ATOM 1298 C CA . ARG A 1 172 ? -23.164 3.160 21.489 1.00 96.25 172 ARG A CA 1
ATOM 1299 C C . ARG A 1 172 ? -23.821 3.505 20.150 1.00 96.25 172 ARG A C 1
ATOM 1301 O O . ARG A 1 172 ? -24.885 2.975 19.853 1.00 96.25 172 ARG A O 1
ATOM 1308 N N . GLY A 1 173 ? -23.198 4.375 19.352 1.00 91.69 173 GLY A N 1
ATOM 1309 C CA . GLY A 1 173 ? -23.738 4.858 18.075 1.00 91.69 173 GLY A CA 1
ATOM 1310 C C . GLY A 1 173 ? -23.230 4.132 16.825 1.00 91.69 173 GLY A C 1
ATOM 1311 O O . GLY A 1 173 ? -23.506 4.585 15.715 1.00 91.69 173 GLY A O 1
ATOM 1312 N N . ILE A 1 174 ? -22.450 3.057 16.965 1.00 95.75 174 ILE A N 1
ATOM 1313 C CA . ILE A 1 174 ? -21.892 2.340 15.810 1.00 95.75 174 ILE A CA 1
ATOM 1314 C C . ILE A 1 174 ? -22.842 1.244 15.313 1.00 95.75 174 ILE A C 1
ATOM 1316 O O . ILE A 1 174 ? -23.531 0.589 16.093 1.00 95.75 174 ILE A O 1
ATOM 1320 N N . GLY A 1 175 ? -22.838 0.992 14.007 1.00 93.38 175 GLY A N 1
ATOM 1321 C CA . GLY A 1 175 ? -23.634 -0.062 13.388 1.00 93.38 175 GLY A CA 1
ATOM 1322 C C . GLY A 1 175 ? -23.176 -0.402 11.973 1.00 93.38 175 GLY A C 1
ATOM 1323 O O . GLY A 1 175 ? -22.131 0.046 11.497 1.00 93.38 175 GLY A O 1
ATOM 1324 N N . ALA A 1 176 ? -23.986 -1.194 11.268 1.00 90.50 176 ALA A N 1
ATOM 1325 C CA . ALA A 1 176 ? -23.661 -1.674 9.924 1.00 90.50 176 ALA A CA 1
ATOM 1326 C C . ALA A 1 176 ? -23.467 -0.545 8.894 1.00 90.50 176 ALA A C 1
ATOM 1328 O O . ALA A 1 176 ? -22.707 -0.731 7.948 1.00 90.50 176 ALA A O 1
ATOM 1329 N N . ALA A 1 177 ? -24.090 0.621 9.097 1.00 90.88 177 ALA A N 1
ATOM 1330 C CA . ALA A 1 177 ? -23.980 1.783 8.212 1.00 90.88 177 ALA A CA 1
ATOM 1331 C C . ALA A 1 177 ? -22.804 2.728 8.542 1.00 90.88 177 ALA A C 1
ATOM 1333 O O . ALA A 1 177 ? -22.504 3.628 7.763 1.00 90.88 177 ALA A O 1
ATOM 1334 N N . THR A 1 178 ? -22.117 2.550 9.676 1.00 92.25 178 THR A N 1
ATOM 1335 C CA . THR A 1 178 ? -21.053 3.467 10.126 1.00 92.25 178 THR A CA 1
ATOM 1336 C C . THR A 1 178 ? -19.846 3.437 9.175 1.00 92.25 178 THR A C 1
ATOM 1338 O O . THR A 1 178 ? -19.396 2.351 8.833 1.00 92.25 178 THR A O 1
ATOM 1341 N N . PRO A 1 179 ? -19.258 4.557 8.730 1.00 91.62 179 PRO A N 1
ATOM 1342 C CA . PRO A 1 179 ? -18.054 4.524 7.888 1.00 91.62 179 PRO A CA 1
ATOM 1343 C C . PRO A 1 179 ? -16.930 3.662 8.496 1.00 91.62 179 PRO A C 1
ATOM 1345 O O . PRO A 1 179 ? -16.774 3.638 9.716 1.00 91.62 179 PRO A O 1
ATOM 1348 N N . LEU A 1 180 ? -16.169 2.935 7.662 1.00 88.06 180 LEU A N 1
ATOM 1349 C CA . LEU A 1 180 ? -15.112 2.016 8.132 1.00 88.06 180 LEU A CA 1
ATOM 1350 C C . LEU A 1 180 ? -14.085 2.729 9.020 1.00 88.06 180 LEU A C 1
ATOM 1352 O O . LEU A 1 180 ? -13.784 2.248 10.105 1.00 88.06 180 LEU A O 1
ATOM 1356 N N . GLU A 1 181 ? -13.653 3.916 8.603 1.00 88.62 181 GLU A N 1
ATOM 1357 C CA . GLU A 1 181 ? -12.738 4.777 9.358 1.00 88.62 181 GLU A CA 1
ATOM 1358 C C . GLU A 1 181 ? -13.239 5.041 10.786 1.00 88.62 181 GLU A C 1
ATOM 1360 O O . GLU A 1 181 ? -12.505 4.883 11.759 1.00 88.62 181 GLU A O 1
ATOM 1365 N N . ARG A 1 182 ? -14.538 5.335 10.947 1.00 95.00 182 ARG A N 1
ATOM 1366 C CA . ARG A 1 182 ? -15.127 5.568 12.270 1.00 95.00 182 ARG A CA 1
ATOM 1367 C C . ARG A 1 182 ? -15.141 4.299 13.127 1.00 95.00 182 ARG A C 1
ATOM 1369 O O . ARG A 1 182 ? -14.963 4.402 14.340 1.00 95.00 182 ARG A O 1
ATOM 1376 N N . LEU A 1 183 ? -15.335 3.119 12.530 1.00 95.81 183 LEU A N 1
ATOM 1377 C CA . LEU A 1 183 ? -15.236 1.844 13.252 1.00 95.81 183 LEU A CA 1
ATOM 1378 C C . LEU A 1 183 ? -13.805 1.603 13.756 1.00 95.81 183 LEU A C 1
ATOM 1380 O O . LEU A 1 183 ? -13.620 1.198 14.902 1.00 95.81 183 LEU A O 1
ATOM 1384 N N . GLU A 1 184 ? -12.792 1.898 12.943 1.00 93.94 184 GLU A N 1
ATOM 1385 C CA . GLU A 1 184 ? -11.382 1.762 13.329 1.00 93.94 184 GLU A CA 1
ATOM 1386 C C . GLU A 1 184 ? -10.997 2.720 14.461 1.00 93.94 184 GLU A C 1
ATOM 1388 O O . GLU A 1 184 ? -10.354 2.297 15.429 1.00 93.94 184 GLU A O 1
ATOM 1393 N N . THR A 1 185 ? -11.447 3.979 14.399 1.00 94.44 185 THR A N 1
ATOM 1394 C CA . THR A 1 185 ? -11.249 4.954 15.484 1.00 94.44 185 THR A CA 1
ATOM 1395 C C . THR A 1 185 ? -11.847 4.448 16.796 1.00 94.44 185 THR A C 1
ATOM 1397 O O . THR A 1 185 ? -11.145 4.379 17.803 1.00 94.44 185 THR A O 1
ATOM 1400 N N . VAL A 1 186 ? -13.115 4.018 16.784 1.00 96.94 186 VAL A N 1
ATOM 1401 C CA . VAL A 1 186 ? -13.808 3.542 17.995 1.00 96.94 186 VAL A CA 1
ATOM 1402 C C . VAL A 1 186 ? -13.138 2.293 18.573 1.00 96.94 186 VAL A C 1
ATOM 1404 O O . VAL A 1 186 ? -12.950 2.201 19.786 1.00 96.94 186 VAL A O 1
ATOM 1407 N N . ARG A 1 187 ? -12.722 1.340 17.727 1.00 97.56 187 ARG A N 1
ATOM 1408 C CA . ARG A 1 187 ? -11.954 0.161 18.167 1.00 97.56 187 ARG A CA 1
ATOM 1409 C C . ARG A 1 187 ? -10.652 0.567 18.860 1.00 97.56 187 ARG A C 1
ATOM 1411 O O . ARG A 1 187 ? -10.310 -0.001 19.900 1.00 97.56 187 ARG A O 1
ATOM 1418 N N . SER A 1 188 ? -9.930 1.527 18.289 1.00 94.25 188 SER A N 1
ATOM 1419 C CA . SER A 1 188 ? -8.636 1.989 18.801 1.00 94.25 188 SER A CA 1
ATOM 1420 C C . SER A 1 188 ? -8.784 2.703 20.149 1.00 94.25 188 SER A C 1
ATOM 1422 O O . SER A 1 188 ? -8.078 2.362 21.099 1.00 94.25 188 SER A O 1
ATOM 1424 N N . GLU A 1 189 ? -9.760 3.610 20.270 1.00 96.00 189 GLU A N 1
ATOM 1425 C CA . GLU A 1 189 ? -10.106 4.299 21.524 1.00 96.00 189 GLU A CA 1
ATOM 1426 C C . GLU A 1 189 ? -10.497 3.304 22.629 1.00 96.00 189 GLU A C 1
ATOM 1428 O O . GLU A 1 189 ? -9.968 3.367 23.741 1.00 96.00 189 GLU A O 1
ATOM 1433 N N . LEU A 1 190 ? -11.366 2.332 22.321 1.00 97.62 190 LEU A N 1
ATOM 1434 C CA . LEU A 1 190 ? -11.758 1.287 23.271 1.00 97.62 190 LEU A CA 1
ATOM 1435 C C . LEU A 1 190 ? -10.583 0.414 23.706 1.00 97.62 190 LEU A C 1
ATOM 1437 O O . LEU A 1 190 ? -10.486 0.067 24.884 1.00 97.62 190 LEU A O 1
ATOM 1441 N N . THR A 1 191 ? -9.694 0.051 22.780 1.00 97.31 191 THR A N 1
ATOM 1442 C CA . THR A 1 191 ? -8.517 -0.774 23.083 1.00 97.31 191 THR A CA 1
ATOM 1443 C C . THR A 1 191 ? -7.589 -0.045 24.050 1.00 97.31 191 THR A C 1
ATOM 1445 O O . THR A 1 191 ? -7.225 -0.604 25.088 1.00 97.31 191 THR A O 1
ATOM 1448 N N . ALA A 1 192 ? -7.259 1.216 23.754 1.00 93.56 192 ALA A N 1
ATOM 1449 C CA . ALA A 1 192 ? -6.405 2.040 24.603 1.00 93.56 192 ALA A CA 1
ATOM 1450 C C . ALA A 1 192 ? -7.011 2.227 26.004 1.00 93.56 192 ALA A C 1
ATOM 1452 O O . ALA A 1 192 ? -6.345 1.952 27.004 1.00 93.56 192 ALA A O 1
ATOM 1453 N N . ALA A 1 193 ? -8.292 2.599 26.088 1.00 95.75 193 ALA A N 1
ATOM 1454 C CA . ALA A 1 193 ? -8.961 2.827 27.368 1.00 95.75 193 ALA A CA 1
ATOM 1455 C C . ALA A 1 193 ? -9.116 1.538 28.199 1.00 95.75 193 ALA A C 1
ATOM 1457 O O . ALA A 1 193 ? -8.945 1.551 29.419 1.00 95.75 193 ALA A O 1
ATOM 1458 N N . THR A 1 194 ? -9.381 0.399 27.548 1.00 96.69 194 THR A N 1
ATOM 1459 C CA . THR A 1 194 ? -9.456 -0.913 28.216 1.00 96.69 194 THR A CA 1
ATOM 1460 C C . THR A 1 194 ? -8.099 -1.314 28.797 1.00 96.69 194 THR A C 1
ATOM 1462 O O . THR A 1 194 ? -8.032 -1.801 29.928 1.00 96.69 194 THR A O 1
ATOM 1465 N N . LEU A 1 195 ? -7.006 -1.097 28.057 1.00 93.75 195 LEU A N 1
ATOM 1466 C CA . LEU A 1 195 ? -5.647 -1.370 28.536 1.00 93.75 195 LEU A CA 1
ATOM 1467 C C . LEU A 1 195 ? -5.252 -0.448 29.694 1.00 93.75 195 LEU A C 1
ATOM 1469 O O . LEU A 1 195 ? -4.729 -0.944 30.693 1.00 93.75 195 LEU A O 1
ATOM 1473 N N . ALA A 1 196 ? -5.554 0.850 29.603 1.00 91.88 196 ALA A N 1
ATOM 1474 C CA . ALA A 1 196 ? -5.298 1.810 30.676 1.00 91.88 196 ALA A CA 1
ATOM 1475 C C . ALA A 1 196 ? -6.031 1.419 31.971 1.00 91.88 196 ALA A C 1
ATOM 1477 O O . ALA A 1 196 ? -5.421 1.363 33.041 1.00 91.88 196 ALA A O 1
ATOM 1478 N N . ALA A 1 197 ? -7.313 1.047 31.868 1.00 93.62 197 ALA A N 1
ATOM 1479 C CA . ALA A 1 197 ? -8.097 0.571 33.006 1.00 93.62 197 ALA A CA 1
ATOM 1480 C C . ALA A 1 197 ? -7.524 -0.725 33.604 1.00 93.62 197 ALA A C 1
ATOM 1482 O O . ALA A 1 197 ? -7.369 -0.825 34.821 1.00 93.62 197 ALA A O 1
ATOM 1483 N N . ARG A 1 198 ? -7.150 -1.712 32.775 1.00 94.19 198 ARG A N 1
ATOM 1484 C CA . ARG A 1 198 ? -6.511 -2.956 33.252 1.00 94.19 198 ARG A CA 1
ATOM 1485 C C . ARG A 1 198 ? -5.190 -2.697 33.962 1.00 94.19 198 ARG A C 1
ATOM 1487 O O . ARG A 1 198 ? -4.922 -3.333 34.979 1.00 94.19 198 ARG A O 1
ATOM 1494 N N . TYR A 1 199 ? -4.373 -1.799 33.423 1.00 88.06 199 TYR A N 1
ATOM 1495 C CA . TYR A 1 199 ? -3.103 -1.434 34.033 1.00 88.06 199 TYR A CA 1
ATOM 1496 C C . TYR A 1 199 ? -3.327 -0.806 35.409 1.00 88.06 199 TYR A C 1
ATOM 1498 O O . TYR A 1 199 ? -2.753 -1.294 36.380 1.00 88.06 199 TYR A O 1
ATOM 1506 N N . ALA A 1 200 ? -4.241 0.167 35.510 1.00 90.19 200 ALA A N 1
ATOM 1507 C CA . ALA A 1 200 ? -4.600 0.802 36.777 1.00 90.19 200 ALA A CA 1
ATOM 1508 C C . ALA A 1 200 ? -5.050 -0.223 37.836 1.00 90.19 200 ALA A C 1
ATOM 1510 O O . ALA A 1 200 ? -4.569 -0.175 38.969 1.00 90.19 200 ALA A O 1
ATOM 1511 N N . TYR A 1 201 ? -5.880 -1.203 37.453 1.00 85.94 201 TYR A N 1
ATOM 1512 C CA . TYR A 1 201 ? -6.294 -2.286 38.355 1.00 85.94 201 TYR A CA 1
ATOM 1513 C C . TYR A 1 201 ? -5.159 -3.234 38.747 1.00 85.94 201 TYR A C 1
ATOM 1515 O O . TYR A 1 201 ? -5.125 -3.701 39.881 1.00 85.94 201 TYR A O 1
ATOM 1523 N N . ARG A 1 202 ? -4.238 -3.558 37.830 1.00 85.69 202 ARG A N 1
ATOM 1524 C CA . ARG A 1 202 ? -3.142 -4.500 38.108 1.00 85.69 202 ARG A CA 1
ATOM 1525 C C . ARG A 1 202 ? -2.074 -3.894 39.010 1.00 85.69 202 ARG A C 1
ATOM 1527 O O . ARG A 1 202 ? -1.457 -4.613 39.787 1.00 85.69 202 ARG A O 1
ATOM 1534 N N . THR A 1 203 ? -1.842 -2.589 38.910 1.00 78.88 203 THR A N 1
ATOM 1535 C CA . THR A 1 203 ? -0.861 -1.887 39.748 1.00 78.88 203 THR A CA 1
ATOM 1536 C C . THR A 1 203 ? -1.310 -1.714 41.205 1.00 78.88 203 THR A C 1
ATOM 1538 O O . THR A 1 203 ? -0.550 -1.197 42.023 1.00 78.88 203 THR A O 1
ATOM 1541 N N . TRP A 1 204 ? -2.511 -2.187 41.554 1.00 62.53 204 TRP A N 1
ATOM 1542 C CA . TRP A 1 204 ? -3.087 -2.104 42.891 1.00 62.53 204 TRP A CA 1
ATOM 1543 C C . TRP A 1 204 ? -3.068 -3.455 43.644 1.00 62.53 204 TRP A C 1
ATOM 1545 O O . TRP A 1 204 ? -3.647 -4.415 43.131 1.00 62.53 204 TRP A O 1
ATOM 1555 N N . PRO A 1 205 ? -2.512 -3.559 44.876 1.00 57.72 205 PRO A N 1
ATOM 1556 C CA . PRO A 1 205 ? -1.574 -2.684 45.579 1.00 57.72 205 PRO A CA 1
ATOM 1557 C C . PRO A 1 205 ? -0.200 -3.375 45.717 1.00 57.72 205 PRO A C 1
ATOM 1559 O O . PRO A 1 205 ? 0.055 -4.084 46.687 1.00 57.72 205 PRO A O 1
ATOM 1562 N N . SER A 1 206 ? 0.708 -3.153 44.763 1.00 54.38 206 SER A N 1
ATOM 1563 C CA . SER A 1 206 ? 2.130 -3.527 44.933 1.00 54.38 206 SER A CA 1
ATOM 1564 C C . SER A 1 206 ? 3.007 -2.342 45.335 1.00 54.38 206 SER A C 1
ATOM 1566 O O . SER A 1 206 ? 4.188 -2.518 45.618 1.00 54.38 206 SER A O 1
ATOM 1568 N N . GLN A 1 207 ? 2.453 -1.130 45.364 1.00 50.59 207 GLN A N 1
ATOM 1569 C CA . GLN A 1 207 ? 3.138 0.033 45.912 1.00 50.59 207 GLN A CA 1
ATOM 1570 C C . GLN A 1 207 ? 2.603 0.262 47.321 1.00 50.59 207 GLN A C 1
ATOM 1572 O O . GLN A 1 207 ? 1.566 0.892 47.516 1.00 50.59 207 GLN A O 1
ATOM 1577 N N . GLY A 1 208 ? 3.298 -0.311 48.307 1.00 54.38 208 GLY A N 1
ATOM 1578 C CA . GLY A 1 208 ? 3.187 0.147 49.688 1.00 54.38 208 GLY A CA 1
ATOM 1579 C C . GLY A 1 208 ? 3.520 1.645 49.800 1.00 54.38 208 GLY A C 1
ATOM 1580 O O . GLY A 1 208 ? 3.895 2.270 48.802 1.00 54.38 208 GLY A O 1
ATOM 1581 N N . PRO A 1 209 ? 3.392 2.247 50.995 1.00 60.78 209 PRO A N 1
ATOM 1582 C CA . PRO A 1 209 ? 3.838 3.621 51.219 1.00 60.78 209 PRO A CA 1
ATOM 1583 C C . PRO A 1 209 ? 5.255 3.812 50.650 1.00 60.78 209 PRO A C 1
ATOM 1585 O O . PRO A 1 209 ? 6.061 2.881 50.751 1.00 60.78 209 PRO A O 1
ATOM 1588 N N . PRO A 1 210 ? 5.558 4.964 50.018 1.00 57.75 210 PRO A N 1
ATOM 1589 C CA . PRO A 1 210 ? 6.865 5.197 49.421 1.00 57.75 210 PRO A CA 1
ATOM 1590 C C . PRO A 1 210 ? 7.939 4.904 50.467 1.00 57.75 210 PRO A C 1
ATOM 1592 O O . PRO A 1 210 ? 7.934 5.490 51.551 1.00 57.75 210 PRO A O 1
ATOM 1595 N N . LEU A 1 211 ? 8.827 3.957 50.155 1.00 61.69 211 LEU A N 1
ATOM 1596 C CA . LEU A 1 211 ? 10.023 3.737 50.955 1.00 61.69 211 LEU A CA 1
ATOM 1597 C C . LEU A 1 211 ? 10.758 5.084 51.065 1.00 61.69 211 LEU A C 1
ATOM 1599 O O . LEU A 1 211 ? 10.810 5.823 50.074 1.00 61.69 211 LEU A O 1
ATOM 1603 N N . PRO A 1 212 ? 11.284 5.438 52.251 1.00 62.66 212 PRO A N 1
ATOM 1604 C CA . PRO A 1 212 ? 12.022 6.680 52.432 1.00 62.66 212 PRO A CA 1
ATOM 1605 C C . PRO A 1 212 ? 13.146 6.784 51.388 1.00 62.66 212 PRO A C 1
ATOM 1607 O O . PRO A 1 212 ? 13.697 5.754 50.987 1.00 62.66 212 PRO A O 1
ATOM 1610 N N . PRO A 1 213 ? 13.479 8.003 50.923 1.00 53.94 213 PRO A N 1
ATOM 1611 C CA . PRO A 1 213 ? 14.430 8.198 49.839 1.00 53.94 213 PRO A CA 1
ATOM 1612 C C . PRO A 1 213 ? 15.753 7.502 50.165 1.00 53.94 213 PRO A C 1
ATOM 1614 O O . PRO A 1 213 ? 16.403 7.798 51.174 1.00 53.94 213 PRO A O 1
ATOM 1617 N N . ALA A 1 214 ? 16.119 6.557 49.294 1.00 49.50 214 ALA A N 1
ATOM 1618 C CA . ALA A 1 214 ? 17.421 5.914 49.268 1.00 49.50 214 ALA A CA 1
ATOM 1619 C C . ALA A 1 214 ? 18.465 6.993 48.970 1.00 49.50 214 ALA A C 1
ATOM 1621 O O . ALA A 1 214 ? 18.714 7.382 47.833 1.00 49.50 214 ALA A O 1
ATOM 1622 N N . HIS A 1 215 ? 19.001 7.549 50.038 1.00 55.25 215 HIS A N 1
ATOM 1623 C CA . HIS A 1 215 ? 20.082 8.499 50.028 1.00 55.25 215 HIS A CA 1
ATOM 1624 C C . HIS A 1 215 ? 21.376 7.723 49.724 1.00 55.25 215 HIS A C 1
ATOM 1626 O O . HIS A 1 215 ? 21.697 6.758 50.410 1.00 55.25 215 HIS A O 1
ATOM 1632 N N . TRP A 1 216 ? 22.093 8.166 48.685 1.00 47.25 216 TRP A N 1
ATOM 1633 C CA . TRP A 1 216 ? 23.505 7.870 48.392 1.00 47.25 216 TRP A CA 1
ATOM 1634 C C . TRP A 1 216 ? 23.864 6.447 47.932 1.00 47.25 216 TRP A C 1
ATOM 1636 O O . TRP A 1 216 ? 24.567 5.705 48.610 1.00 47.25 216 TRP A O 1
ATOM 1646 N N . VAL A 1 217 ? 23.521 6.125 46.683 1.00 47.50 217 VAL A N 1
ATOM 1647 C CA . VAL A 1 217 ? 24.489 5.425 45.823 1.00 47.50 217 VAL A CA 1
ATOM 1648 C C . VAL A 1 217 ? 24.871 6.410 44.726 1.00 47.50 217 VAL A C 1
ATOM 1650 O O . VAL A 1 217 ? 24.120 6.614 43.772 1.00 47.50 217 VAL A O 1
ATOM 1653 N N . GLU A 1 218 ? 26.008 7.083 44.904 1.00 43.53 218 GLU A N 1
ATOM 1654 C CA . GLU A 1 218 ? 26.647 7.879 43.857 1.00 43.53 218 GLU A CA 1
ATOM 1655 C C . GLU A 1 218 ? 26.887 6.967 42.652 1.00 43.53 218 GLU A C 1
ATOM 1657 O O . GLU A 1 218 ? 27.795 6.138 42.630 1.00 43.53 218 GLU A O 1
ATOM 1662 N N . THR A 1 219 ? 26.009 7.059 41.658 1.00 54.03 219 THR A N 1
ATOM 1663 C CA . THR A 1 219 ? 26.217 6.359 40.396 1.00 54.03 219 THR A CA 1
ATOM 1664 C C . THR A 1 219 ? 27.310 7.136 39.662 1.00 54.03 219 THR A C 1
ATOM 1666 O O . THR A 1 219 ? 27.130 8.342 39.463 1.00 54.03 219 THR A O 1
ATOM 1669 N N . PRO A 1 220 ? 28.448 6.521 39.290 1.00 60.19 220 PRO A N 1
ATOM 1670 C CA . PRO A 1 220 ? 29.481 7.229 38.547 1.00 60.19 220 PRO A CA 1
ATOM 1671 C C . PRO A 1 220 ? 28.877 7.821 37.261 1.00 60.19 220 PRO A C 1
ATOM 1673 O O . PRO A 1 220 ? 28.016 7.181 36.645 1.00 60.19 220 PRO A O 1
ATOM 1676 N N . PRO A 1 221 ? 29.279 9.040 36.856 1.00 62.53 221 PRO A N 1
ATOM 1677 C CA . PRO A 1 221 ? 28.718 9.693 35.680 1.00 62.53 221 PRO A CA 1
ATOM 1678 C C . PRO A 1 221 ? 28.897 8.796 34.445 1.00 62.53 221 PRO A C 1
ATOM 1680 O O . PRO A 1 221 ? 29.963 8.195 34.277 1.00 62.53 221 PRO A O 1
ATOM 1683 N N . PRO A 1 222 ? 27.874 8.669 33.578 1.00 64.88 222 PRO A N 1
ATOM 1684 C CA . PRO A 1 222 ? 27.960 7.814 32.404 1.00 64.88 222 PRO A CA 1
ATOM 1685 C C . PRO A 1 222 ? 29.121 8.262 31.515 1.00 64.88 222 PRO A C 1
ATOM 1687 O O . PRO A 1 222 ? 29.273 9.450 31.221 1.00 64.88 222 PRO A O 1
ATOM 1690 N N . ALA A 1 223 ? 29.941 7.302 31.080 1.00 69.69 223 ALA A N 1
ATOM 1691 C CA . ALA A 1 223 ? 31.035 7.571 30.158 1.00 69.69 223 ALA A CA 1
ATOM 1692 C C . ALA A 1 223 ? 30.498 8.245 28.876 1.00 69.69 223 ALA A C 1
ATOM 1694 O O . ALA A 1 223 ? 29.443 7.846 28.368 1.00 69.69 223 ALA A O 1
ATOM 1695 N N . PRO A 1 224 ? 31.194 9.261 28.336 1.00 80.06 224 PRO A N 1
ATOM 1696 C CA . PRO A 1 224 ? 30.731 9.977 27.156 1.00 80.06 224 PRO A CA 1
ATOM 1697 C C . PRO A 1 224 ? 30.637 9.035 25.948 1.00 80.06 224 PRO A C 1
ATOM 1699 O O . PRO A 1 224 ? 31.557 8.273 25.660 1.00 80.06 224 PRO A O 1
ATOM 1702 N N . VAL A 1 225 ? 29.521 9.106 25.215 1.00 85.06 225 VAL A N 1
ATOM 1703 C CA . VAL A 1 225 ? 29.315 8.321 23.987 1.00 85.06 225 VAL A CA 1
ATOM 1704 C C . VAL A 1 225 ? 30.378 8.705 22.947 1.00 85.06 225 VAL A C 1
ATOM 1706 O O . VAL A 1 225 ? 30.478 9.901 22.634 1.00 85.06 225 VAL A O 1
ATOM 1709 N N . PRO A 1 226 ? 31.119 7.738 22.362 1.00 92.50 226 PRO A N 1
ATOM 1710 C CA . PRO A 1 226 ? 32.131 8.020 21.348 1.00 92.50 226 PRO A CA 1
ATOM 1711 C C . PRO A 1 226 ? 31.566 8.846 20.187 1.00 92.50 226 PRO A C 1
ATOM 1713 O O . PRO A 1 226 ? 30.522 8.512 19.621 1.00 92.50 226 PRO A O 1
ATOM 1716 N N . ALA A 1 227 ? 32.267 9.916 19.799 1.00 92.44 227 ALA A N 1
ATOM 1717 C CA . ALA A 1 227 ? 31.803 10.849 18.764 1.00 92.44 227 ALA A CA 1
ATOM 1718 C C . ALA A 1 227 ? 31.492 10.149 17.430 1.00 92.44 227 ALA A C 1
ATOM 1720 O O . ALA A 1 227 ? 30.499 10.463 16.776 1.00 92.44 227 ALA A O 1
ATOM 1721 N N . ARG A 1 228 ? 32.296 9.140 17.073 1.00 94.12 228 ARG A N 1
ATOM 1722 C CA . ARG A 1 228 ? 32.114 8.324 15.867 1.00 94.12 228 ARG A CA 1
ATOM 1723 C C . ARG A 1 228 ? 30.781 7.569 15.862 1.00 94.12 228 ARG A C 1
ATOM 1725 O O . ARG A 1 228 ? 30.123 7.515 14.830 1.00 94.12 228 ARG A O 1
ATOM 1732 N N . LEU A 1 229 ? 30.355 7.036 17.012 1.00 96.12 229 LEU A N 1
ATOM 1733 C CA . LEU A 1 229 ? 29.064 6.353 17.136 1.00 96.12 229 LEU A CA 1
ATOM 1734 C C . LEU A 1 229 ? 27.903 7.341 17.001 1.00 96.12 229 LEU A C 1
ATOM 1736 O O . LEU A 1 229 ? 26.937 7.055 16.303 1.00 96.12 229 LEU A O 1
ATOM 1740 N N . ARG A 1 230 ? 28.021 8.525 17.612 1.00 95.75 230 ARG A N 1
ATOM 1741 C CA . ARG A 1 230 ? 27.010 9.588 17.501 1.00 95.75 230 ARG A CA 1
ATOM 1742 C C . ARG A 1 230 ? 26.794 10.014 16.047 1.00 95.75 230 ARG A C 1
ATOM 1744 O O . ARG A 1 230 ? 25.663 10.006 15.575 1.00 95.75 230 ARG A O 1
ATOM 1751 N N . GLN A 1 231 ? 27.879 10.286 15.324 1.00 96.62 231 GLN A N 1
ATOM 1752 C CA . GLN A 1 231 ? 27.830 10.637 13.900 1.00 96.62 231 GLN A CA 1
ATOM 1753 C C . GLN A 1 231 ? 27.236 9.513 13.043 1.00 96.62 231 GLN A C 1
ATOM 1755 O O . GLN A 1 231 ? 26.507 9.775 12.088 1.00 96.62 231 GLN A O 1
ATOM 1760 N N . ALA A 1 232 ? 27.519 8.252 13.378 1.00 97.25 232 ALA A N 1
ATOM 1761 C CA . ALA A 1 232 ? 26.927 7.124 12.672 1.00 97.25 232 ALA A CA 1
ATOM 1762 C C . ALA A 1 232 ? 25.408 7.058 12.895 1.00 97.25 232 ALA A C 1
ATOM 1764 O O . ALA A 1 232 ? 24.671 6.823 11.942 1.00 97.25 232 ALA A O 1
ATOM 1765 N N . VAL A 1 233 ? 24.928 7.313 14.117 1.00 96.62 233 VAL A N 1
ATOM 1766 C CA . VAL A 1 233 ? 23.485 7.371 14.415 1.00 96.62 233 VAL A CA 1
ATOM 1767 C C . VAL A 1 233 ? 22.812 8.492 13.626 1.00 96.62 233 VAL A C 1
ATOM 1769 O O . VAL A 1 233 ? 21.790 8.251 12.991 1.00 96.62 233 VAL A O 1
ATOM 1772 N N . GLU A 1 234 ? 23.401 9.688 13.598 1.00 96.12 234 GLU A N 1
ATOM 1773 C CA . GLU A 1 234 ? 22.881 10.822 12.820 1.00 96.12 234 GLU A CA 1
ATOM 1774 C C . GLU A 1 234 ? 22.753 10.477 11.327 1.00 96.12 234 GLU A C 1
ATOM 1776 O O . GLU A 1 234 ? 21.700 10.701 10.729 1.00 96.12 234 GLU A O 1
ATOM 1781 N N . ARG A 1 235 ? 23.781 9.854 10.735 1.00 97.81 235 ARG A N 1
ATOM 1782 C CA . ARG A 1 235 ? 23.745 9.401 9.333 1.00 97.81 235 ARG A CA 1
ATOM 1783 C C . ARG A 1 235 ? 22.704 8.317 9.091 1.00 97.81 235 ARG A C 1
ATOM 1785 O O . ARG A 1 235 ? 22.006 8.363 8.083 1.00 97.81 235 ARG A O 1
ATOM 1792 N N . PHE A 1 236 ? 22.573 7.366 10.013 1.00 97.44 236 PHE A N 1
ATOM 1793 C CA . PHE A 1 236 ? 21.585 6.296 9.904 1.00 97.44 236 PHE A CA 1
ATOM 1794 C C . PHE A 1 236 ? 20.158 6.852 9.902 1.00 97.44 236 PHE A C 1
ATOM 1796 O O . PHE A 1 236 ? 19.350 6.473 9.057 1.00 97.44 236 PHE A O 1
ATOM 1803 N N . LEU A 1 237 ? 19.864 7.788 10.808 1.00 94.50 237 LEU A N 1
ATOM 1804 C CA . LEU A 1 237 ? 18.561 8.451 10.890 1.00 94.50 237 LEU A CA 1
ATOM 1805 C C . LEU A 1 237 ? 18.279 9.345 9.673 1.00 94.50 237 LEU A C 1
ATOM 1807 O O . LEU A 1 237 ? 17.123 9.506 9.296 1.00 94.50 237 LEU A O 1
ATOM 1811 N N . ALA A 1 238 ? 19.320 9.884 9.034 1.00 96.25 238 ALA A N 1
ATOM 1812 C CA . ALA A 1 238 ? 19.213 10.633 7.782 1.00 96.25 238 ALA A CA 1
ATOM 1813 C C . ALA A 1 238 ? 19.088 9.744 6.525 1.00 96.25 238 ALA A C 1
ATOM 1815 O O . ALA A 1 238 ? 18.959 10.275 5.423 1.00 96.25 238 ALA A O 1
ATOM 1816 N N . GLY A 1 239 ? 19.149 8.413 6.660 1.00 96.50 239 GLY A N 1
ATOM 1817 C CA . GLY A 1 239 ? 19.125 7.475 5.531 1.00 96.50 239 GLY A CA 1
ATOM 1818 C C . GLY A 1 239 ? 20.449 7.367 4.758 1.00 96.50 239 GLY A C 1
ATOM 1819 O O . GLY A 1 239 ? 20.499 6.723 3.714 1.00 96.50 239 GLY A O 1
ATOM 1820 N N . ASP A 1 240 ? 21.545 7.951 5.252 1.00 98.12 240 ASP A N 1
ATOM 1821 C CA . ASP A 1 240 ? 22.877 7.841 4.640 1.00 98.12 240 ASP A CA 1
ATOM 1822 C C . ASP A 1 240 ? 23.571 6.531 5.053 1.00 98.12 240 ASP A C 1
ATOM 1824 O O . ASP A 1 240 ? 24.575 6.502 5.775 1.00 98.12 240 ASP A O 1
ATOM 1828 N N . TYR A 1 241 ? 23.023 5.403 4.601 1.00 98.25 241 TYR A N 1
ATOM 1829 C CA . TYR A 1 241 ? 23.522 4.077 4.970 1.00 98.25 241 TYR A CA 1
ATOM 1830 C C . TYR A 1 241 ? 24.944 3.816 4.458 1.00 98.25 241 TYR A C 1
ATOM 1832 O O . TYR A 1 241 ? 25.755 3.212 5.164 1.00 98.25 241 TYR A O 1
ATOM 1840 N N . ARG A 1 242 ? 25.295 4.322 3.266 1.00 98.25 242 ARG A N 1
ATOM 1841 C CA . ARG A 1 242 ? 26.673 4.237 2.745 1.00 98.25 242 ARG A CA 1
ATOM 1842 C C . ARG A 1 242 ? 27.638 4.987 3.657 1.00 98.25 242 ARG A C 1
ATOM 1844 O O . ARG A 1 242 ? 28.691 4.447 4.004 1.00 98.25 242 ARG A O 1
ATOM 1851 N N . GLY A 1 243 ? 27.263 6.186 4.098 1.00 97.69 243 GLY A N 1
ATOM 1852 C CA . GLY A 1 243 ? 28.048 6.973 5.032 1.00 97.69 243 GLY A CA 1
ATOM 1853 C C . GLY A 1 243 ? 28.202 6.316 6.401 1.00 97.69 243 GLY A C 1
ATOM 1854 O O . GLY A 1 243 ? 29.270 6.465 6.992 1.00 97.69 243 GLY A O 1
ATOM 1855 N N . VAL A 1 244 ? 27.208 5.567 6.893 1.00 98.50 244 VAL A N 1
ATOM 1856 C CA . VAL A 1 244 ? 27.332 4.753 8.121 1.00 98.50 244 VAL A CA 1
ATOM 1857 C C . VAL A 1 244 ? 28.371 3.649 7.940 1.00 98.50 244 VAL A C 1
ATOM 1859 O O . VAL A 1 244 ? 29.263 3.506 8.776 1.00 98.50 244 VAL A O 1
ATOM 1862 N N . VAL A 1 245 ? 28.294 2.889 6.844 1.00 98.19 245 VAL A N 1
ATOM 1863 C CA . VAL A 1 245 ? 29.218 1.772 6.578 1.00 98.19 245 VAL A CA 1
ATOM 1864 C C . VAL A 1 245 ? 30.656 2.263 6.418 1.00 98.19 245 VAL A C 1
ATOM 1866 O O . VAL A 1 245 ? 31.569 1.653 6.972 1.00 98.19 245 VAL A O 1
ATOM 1869 N N . GLN A 1 246 ? 30.862 3.381 5.718 1.00 97.75 246 GLN A N 1
ATOM 1870 C CA . GLN A 1 246 ? 32.179 4.008 5.576 1.00 97.75 246 GLN A CA 1
ATOM 1871 C C . GLN A 1 246 ? 32.704 4.530 6.914 1.00 97.75 246 GLN A C 1
ATOM 1873 O O . GLN A 1 246 ? 33.850 4.266 7.283 1.00 97.75 246 GLN A O 1
ATOM 1878 N N . LEU A 1 247 ? 31.860 5.243 7.668 1.00 97.62 247 LEU A N 1
ATOM 1879 C CA . LEU A 1 247 ? 32.248 5.800 8.957 1.00 97.62 247 LEU A CA 1
ATOM 1880 C C . LEU A 1 247 ? 32.612 4.697 9.949 1.00 97.62 247 LEU A C 1
ATOM 1882 O O . LEU A 1 247 ? 33.562 4.870 10.701 1.00 97.62 247 LEU A O 1
ATOM 1886 N N . LEU A 1 248 ? 31.916 3.561 9.929 1.00 97.38 248 LEU A N 1
ATOM 1887 C CA . LEU A 1 248 ? 32.145 2.412 10.808 1.00 97.38 248 LEU A CA 1
ATOM 1888 C C . LEU A 1 248 ? 32.940 1.287 10.129 1.00 97.38 248 LEU A C 1
ATOM 1890 O O . LEU A 1 248 ? 32.745 0.118 10.453 1.00 97.38 248 LEU A O 1
ATOM 1894 N N . VAL A 1 249 ? 33.854 1.601 9.203 1.00 96.88 249 VAL A N 1
ATOM 1895 C CA . VAL A 1 249 ? 34.723 0.583 8.573 1.00 96.88 249 VAL A CA 1
ATOM 1896 C C . VAL A 1 249 ? 35.467 -0.269 9.614 1.00 96.88 249 VAL A C 1
ATOM 1898 O O . VAL A 1 249 ? 35.530 -1.491 9.484 1.00 96.88 249 VAL A O 1
ATOM 1901 N N . ASP A 1 250 ? 35.902 0.370 10.702 1.00 94.50 250 ASP A N 1
ATOM 1902 C CA . ASP A 1 250 ? 36.376 -0.271 11.926 1.00 94.50 250 ASP A CA 1
ATOM 1903 C C . ASP A 1 250 ? 35.396 0.059 13.067 1.00 94.50 250 ASP A C 1
ATOM 1905 O O . ASP A 1 250 ? 35.320 1.222 13.477 1.00 94.50 250 ASP A O 1
ATOM 1909 N N . PRO A 1 251 ? 34.600 -0.912 13.540 1.00 90.19 251 PRO A N 1
ATOM 1910 C CA . PRO A 1 251 ? 33.575 -0.700 14.552 1.00 90.19 251 PRO A CA 1
ATOM 1911 C C . PRO A 1 251 ? 34.127 -0.800 15.979 1.00 90.19 251 PRO A C 1
ATOM 1913 O O . PRO A 1 251 ? 33.357 -0.644 16.924 1.00 90.19 251 PRO A O 1
ATOM 1916 N N . ASN A 1 252 ? 35.423 -1.068 16.167 1.00 93.31 252 ASN A N 1
ATOM 1917 C CA . ASN A 1 252 ? 36.017 -1.106 17.495 1.00 93.31 252 ASN A CA 1
ATOM 1918 C C . ASN A 1 252 ? 36.158 0.317 18.064 1.00 93.31 252 ASN A C 1
ATOM 1920 O O . ASN A 1 252 ? 36.884 1.147 17.520 1.00 93.31 252 ASN A O 1
ATOM 1924 N N . LEU A 1 253 ? 35.445 0.603 19.156 1.00 92.31 253 LEU A N 1
ATOM 1925 C CA . LEU A 1 253 ? 35.384 1.921 19.799 1.00 92.31 253 LEU A CA 1
ATOM 1926 C C . LEU A 1 253 ? 35.956 1.917 21.224 1.00 92.31 253 LEU A C 1
ATOM 1928 O O . LEU A 1 253 ? 35.555 2.751 22.034 1.00 92.31 253 LEU A O 1
ATOM 1932 N N . GLU A 1 254 ? 36.824 0.953 21.555 1.00 89.81 254 GLU A N 1
ATOM 1933 C CA . GLU A 1 254 ? 37.499 0.799 22.865 1.00 89.81 254 GLU A CA 1
ATOM 1934 C C . GLU A 1 254 ? 36.560 0.549 24.066 1.00 89.81 254 GLU A C 1
ATOM 1936 O O . GLU A 1 254 ? 37.003 0.231 25.167 1.00 89.81 254 GLU A O 1
ATOM 1941 N N . ASN A 1 255 ? 35.247 0.611 23.851 1.00 89.69 255 ASN A N 1
ATOM 1942 C CA . ASN A 1 255 ? 34.202 0.302 24.812 1.00 89.69 255 ASN A CA 1
ATOM 1943 C C . ASN A 1 255 ? 33.331 -0.823 24.243 1.00 89.69 255 ASN A C 1
ATOM 1945 O O . ASN A 1 255 ? 32.726 -0.654 23.186 1.00 89.69 255 ASN A O 1
ATOM 1949 N N . GLY A 1 256 ? 33.239 -1.956 24.947 1.00 91.06 256 GLY A N 1
ATOM 1950 C CA . GLY A 1 256 ? 32.545 -3.155 24.453 1.00 91.06 256 GLY A CA 1
ATOM 1951 C C . GLY A 1 256 ? 31.099 -2.901 24.017 1.00 91.06 256 GLY A C 1
ATOM 1952 O O . GLY A 1 256 ? 30.697 -3.332 22.937 1.00 91.06 256 GLY A O 1
ATOM 1953 N N . ARG A 1 257 ? 30.345 -2.111 24.792 1.00 93.38 257 ARG A N 1
ATOM 1954 C CA . ARG A 1 257 ? 28.961 -1.745 24.464 1.00 93.38 257 ARG A CA 1
ATOM 1955 C C . ARG A 1 257 ? 28.885 -0.789 23.275 1.00 93.38 257 ARG A C 1
ATOM 1957 O O . ARG A 1 257 ? 28.022 -0.950 22.416 1.00 93.38 257 ARG A O 1
ATOM 1964 N N . ALA A 1 258 ? 29.783 0.194 23.191 1.00 94.62 258 ALA A N 1
ATOM 1965 C CA . ALA A 1 258 ? 29.842 1.097 22.039 1.00 94.62 258 ALA A CA 1
ATOM 1966 C C . ALA A 1 258 ? 30.228 0.347 20.754 1.00 94.62 258 ALA A C 1
ATOM 1968 O O . ALA A 1 258 ? 29.631 0.586 19.707 1.00 94.62 258 ALA A O 1
ATOM 1969 N N . THR A 1 259 ? 31.167 -0.596 20.845 1.00 96.31 259 THR A N 1
ATOM 1970 C CA . THR A 1 259 ? 31.558 -1.497 19.756 1.00 96.31 259 THR A CA 1
ATOM 1971 C C . THR A 1 259 ? 30.385 -2.375 19.318 1.00 96.31 259 THR A C 1
ATOM 1973 O O . THR A 1 259 ? 30.115 -2.483 18.123 1.00 96.31 259 THR A O 1
ATOM 1976 N N . ALA A 1 260 ? 29.626 -2.946 20.259 1.00 96.69 260 ALA A N 1
ATOM 1977 C CA . ALA A 1 260 ? 28.416 -3.704 19.943 1.00 96.69 260 ALA A CA 1
ATOM 1978 C C . ALA A 1 260 ? 27.378 -2.838 19.205 1.00 96.69 260 ALA A C 1
ATOM 1980 O O . ALA A 1 260 ? 26.879 -3.233 18.154 1.00 96.69 260 ALA A O 1
ATOM 1981 N N . LEU A 1 261 ? 27.118 -1.615 19.682 1.00 96.62 261 LEU A N 1
ATOM 1982 C CA . LEU A 1 261 ? 26.224 -0.667 19.006 1.00 96.62 261 LEU A CA 1
ATOM 1983 C C . LEU A 1 261 ? 26.729 -0.261 17.612 1.00 96.62 261 LEU A C 1
ATOM 1985 O O . LEU A 1 261 ? 25.922 -0.103 16.696 1.00 96.62 261 LEU A O 1
ATOM 1989 N N . ALA A 1 262 ? 28.043 -0.128 17.421 1.00 97.81 262 ALA A N 1
ATOM 1990 C CA . ALA A 1 262 ? 28.634 0.142 16.113 1.00 97.81 262 ALA A CA 1
ATOM 1991 C C . ALA A 1 262 ? 28.414 -1.026 15.138 1.00 97.81 262 ALA A C 1
ATOM 1993 O O . ALA A 1 262 ? 27.996 -0.798 14.001 1.00 97.81 262 ALA A O 1
ATOM 1994 N N . TYR A 1 263 ? 28.619 -2.271 15.582 1.00 98.31 263 TYR A N 1
ATOM 1995 C CA . TYR A 1 263 ? 28.276 -3.457 14.792 1.00 98.31 263 TYR A CA 1
ATOM 1996 C C . TYR A 1 263 ? 26.784 -3.501 14.455 1.00 98.31 263 TYR A C 1
ATOM 1998 O O . TYR A 1 263 ? 26.433 -3.683 13.291 1.00 98.31 263 TYR A O 1
ATOM 2006 N N . LEU A 1 264 ? 25.908 -3.267 15.438 1.00 98.12 264 LEU A N 1
ATOM 2007 C CA . LEU A 1 264 ? 24.460 -3.258 15.233 1.00 98.12 264 LEU A CA 1
ATOM 2008 C C . LEU A 1 264 ? 24.046 -2.269 14.138 1.00 98.12 264 LEU A C 1
ATOM 2010 O O . LEU A 1 264 ? 23.274 -2.617 13.242 1.00 98.12 264 LEU A O 1
ATOM 2014 N N . LEU A 1 265 ? 24.561 -1.041 14.216 1.00 98.06 265 LEU A N 1
ATOM 2015 C CA . LEU A 1 265 ? 24.201 0.036 13.303 1.00 98.06 265 LEU A CA 1
ATOM 2016 C C . LEU A 1 265 ? 24.769 -0.190 11.898 1.00 98.06 265 LEU A C 1
ATOM 2018 O O . LEU A 1 265 ? 24.080 0.042 10.903 1.00 98.06 265 LEU A O 1
ATOM 2022 N N . ARG A 1 266 ? 26.006 -0.689 11.805 1.00 98.44 266 ARG A N 1
ATOM 2023 C CA . ARG A 1 266 ? 26.635 -1.031 10.525 1.00 98.44 266 ARG A CA 1
ATOM 2024 C C . ARG A 1 266 ? 25.931 -2.197 9.836 1.00 98.44 266 ARG A C 1
ATOM 2026 O O . ARG A 1 266 ? 25.673 -2.106 8.637 1.00 98.44 266 ARG A O 1
ATOM 2033 N N . GLY A 1 267 ? 25.567 -3.236 10.587 1.00 98.06 267 GLY A N 1
ATOM 2034 C CA . GLY A 1 267 ? 24.802 -4.370 10.072 1.00 98.06 267 GLY A CA 1
ATOM 2035 C C . GLY A 1 267 ? 23.445 -3.932 9.524 1.00 98.06 267 GLY A C 1
ATOM 2036 O O . GLY A 1 267 ? 23.082 -4.298 8.406 1.00 98.06 267 GLY A O 1
ATOM 2037 N N . ALA A 1 268 ? 22.743 -3.055 10.249 1.00 98.25 268 ALA A N 1
ATOM 2038 C CA . ALA A 1 268 ? 21.464 -2.503 9.812 1.00 98.25 268 ALA A CA 1
ATOM 2039 C C . ALA A 1 268 ? 21.606 -1.670 8.529 1.00 98.25 268 ALA A C 1
ATOM 2041 O O . ALA A 1 268 ? 20.791 -1.801 7.617 1.00 98.25 268 ALA A O 1
ATOM 2042 N N . ALA A 1 269 ? 22.659 -0.852 8.429 1.00 98.38 269 ALA A N 1
ATOM 2043 C CA . ALA A 1 269 ? 22.940 -0.055 7.237 1.00 98.38 269 ALA A CA 1
ATOM 2044 C C . ALA A 1 269 ? 23.277 -0.930 6.016 1.00 98.38 269 ALA A C 1
ATOM 2046 O O . ALA A 1 269 ? 22.767 -0.684 4.926 1.00 98.38 269 ALA A O 1
ATOM 2047 N N . ARG A 1 270 ? 24.079 -1.991 6.187 1.00 98.44 270 ARG A N 1
ATOM 2048 C CA . ARG A 1 270 ? 24.369 -2.964 5.114 1.00 98.44 270 ARG A CA 1
ATOM 2049 C C . ARG A 1 270 ? 23.114 -3.694 4.652 1.00 98.44 270 ARG A C 1
ATOM 2051 O O . ARG A 1 270 ? 22.913 -3.852 3.452 1.00 98.44 270 ARG A O 1
ATOM 2058 N N . TYR A 1 271 ? 22.248 -4.078 5.586 1.00 98.12 271 TYR A N 1
ATOM 2059 C CA . TYR A 1 271 ? 20.972 -4.699 5.251 1.00 98.12 271 TYR A CA 1
ATOM 2060 C C . TYR A 1 271 ? 20.046 -3.743 4.485 1.00 98.12 271 TYR A C 1
ATOM 2062 O O . TYR A 1 271 ? 19.431 -4.141 3.499 1.00 98.12 271 TYR A O 1
ATOM 2070 N N . ALA A 1 272 ? 19.977 -2.471 4.888 1.00 97.44 272 ALA A N 1
ATOM 2071 C CA . ALA A 1 272 ? 19.213 -1.461 4.160 1.00 97.44 272 ALA A CA 1
ATOM 2072 C C . ALA A 1 272 ? 19.726 -1.293 2.718 1.00 97.44 272 ALA A C 1
ATOM 2074 O O . ALA A 1 272 ? 18.929 -1.326 1.785 1.00 97.44 272 ALA A O 1
ATOM 2075 N N . LEU A 1 273 ? 21.048 -1.232 2.517 1.00 97.69 273 LEU A N 1
ATOM 2076 C CA . LEU A 1 273 ? 21.659 -1.172 1.182 1.00 97.69 273 LEU A CA 1
ATOM 2077 C C . LEU A 1 273 ? 21.377 -2.427 0.341 1.00 97.69 273 LEU A C 1
ATOM 2079 O O . LEU A 1 273 ? 21.103 -2.318 -0.853 1.00 97.69 273 LEU A O 1
ATOM 2083 N N . PHE A 1 274 ? 21.389 -3.614 0.956 1.00 97.81 274 PHE A N 1
ATOM 2084 C CA . PHE A 1 274 ? 20.993 -4.857 0.289 1.00 97.81 274 PHE A CA 1
ATOM 2085 C C . PHE A 1 274 ? 19.557 -4.760 -0.241 1.00 97.81 274 PHE A C 1
ATOM 2087 O O . PHE A 1 274 ? 19.311 -5.061 -1.410 1.00 97.81 274 PHE A O 1
ATOM 2094 N N . VAL A 1 275 ? 18.625 -4.261 0.576 1.00 95.94 275 VAL A N 1
ATOM 2095 C CA . VAL A 1 275 ? 17.228 -4.048 0.168 1.00 95.94 275 VAL A CA 1
ATOM 2096 C C . VAL A 1 275 ? 17.120 -2.980 -0.931 1.00 95.94 275 VAL A C 1
ATOM 2098 O O . VAL A 1 275 ? 16.426 -3.208 -1.921 1.00 95.94 275 VAL A O 1
ATOM 2101 N N . GLU A 1 276 ? 17.840 -1.858 -0.825 1.00 94.12 276 GLU A N 1
ATOM 2102 C CA . GLU A 1 276 ? 17.867 -0.801 -1.855 1.00 94.12 276 GLU A CA 1
ATOM 2103 C C . GLU A 1 276 ? 18.406 -1.291 -3.207 1.00 94.12 276 GLU A C 1
ATOM 2105 O O . GLU A 1 276 ? 17.933 -0.852 -4.255 1.00 94.12 276 GLU A O 1
ATOM 2110 N N . SER A 1 277 ? 19.352 -2.237 -3.205 1.00 92.56 277 SER A N 1
ATOM 2111 C CA . SER A 1 277 ? 19.879 -2.865 -4.429 1.00 92.56 277 SER A CA 1
ATOM 2112 C C . SER A 1 277 ? 18.872 -3.794 -5.129 1.00 92.56 277 SER A C 1
ATOM 2114 O O . SER A 1 277 ? 19.169 -4.356 -6.188 1.00 92.56 277 SER A O 1
ATOM 2116 N N . GLY A 1 278 ? 17.682 -3.982 -4.548 1.00 92.88 278 GLY A N 1
ATOM 2117 C CA . GLY A 1 278 ? 16.717 -4.988 -4.980 1.00 92.88 278 GLY A CA 1
ATOM 2118 C C . GLY A 1 278 ? 17.169 -6.406 -4.637 1.00 92.88 278 GLY A C 1
ATOM 2119 O O . GLY A 1 278 ? 16.912 -7.319 -5.418 1.00 92.88 278 GLY A O 1
ATOM 2120 N N . GLU A 1 279 ? 17.870 -6.572 -3.510 1.00 93.75 279 GLU A N 1
ATOM 2121 C CA . GLU A 1 279 ? 18.359 -7.859 -2.997 1.00 93.75 279 GLU A CA 1
ATOM 2122 C C . GLU A 1 279 ? 19.368 -8.566 -3.925 1.00 93.75 279 GLU A C 1
ATOM 2124 O O . GLU A 1 279 ? 19.485 -9.790 -3.932 1.00 93.75 279 GLU A O 1
ATOM 2129 N N . ARG A 1 280 ? 20.116 -7.798 -4.729 1.00 88.56 280 ARG A N 1
ATOM 2130 C CA . ARG A 1 280 ? 21.058 -8.337 -5.729 1.00 88.56 280 ARG A CA 1
ATOM 2131 C C . ARG A 1 280 ? 22.472 -8.521 -5.189 1.00 88.56 280 ARG A C 1
ATOM 2133 O O . ARG A 1 280 ? 23.199 -9.399 -5.644 1.00 88.56 280 ARG A O 1
ATOM 2140 N N . GLU A 1 281 ? 22.868 -7.697 -4.226 1.00 91.81 281 GLU A N 1
ATOM 2141 C CA . GLU A 1 281 ? 24.226 -7.674 -3.680 1.00 91.81 281 GLU A CA 1
ATOM 2142 C C . GLU A 1 281 ? 24.341 -8.598 -2.459 1.00 91.81 281 GLU A C 1
ATOM 2144 O O . GLU A 1 281 ? 24.346 -8.147 -1.314 1.00 91.81 281 GLU A O 1
ATOM 2149 N N . GLY A 1 282 ? 24.427 -9.912 -2.693 1.00 93.06 282 GLY A N 1
ATOM 2150 C CA . GLY A 1 282 ? 24.487 -10.924 -1.624 1.00 93.06 282 GLY A CA 1
ATOM 2151 C C . GLY A 1 282 ? 25.616 -10.710 -0.603 1.00 93.06 282 GLY A C 1
ATOM 2152 O O . GLY A 1 282 ? 25.452 -11.029 0.572 1.00 93.06 282 GLY A O 1
ATOM 2153 N N . GLU A 1 283 ? 26.724 -10.085 -1.011 1.00 96.31 283 GLU A N 1
ATOM 2154 C CA . GLU A 1 283 ? 27.832 -9.722 -0.118 1.00 96.31 283 GLU A CA 1
ATOM 2155 C C . GLU A 1 283 ? 27.398 -8.774 1.013 1.00 96.31 283 GLU A C 1
ATOM 2157 O O . GLU A 1 283 ? 27.875 -8.903 2.144 1.00 96.31 283 GLU A O 1
ATOM 2162 N N . LEU A 1 284 ? 26.454 -7.859 0.751 1.00 96.31 284 LEU A N 1
ATOM 2163 C CA . LEU A 1 284 ? 25.908 -6.958 1.771 1.00 96.31 284 LEU A CA 1
ATOM 2164 C C . LEU A 1 284 ? 25.100 -7.720 2.821 1.00 96.31 284 LEU A C 1
ATOM 2166 O O . LEU A 1 284 ? 25.195 -7.402 4.007 1.00 96.31 284 LEU A O 1
ATOM 2170 N N . LEU A 1 285 ? 24.341 -8.737 2.402 1.00 97.31 285 LEU A N 1
ATOM 2171 C CA . LEU A 1 285 ? 23.578 -9.590 3.310 1.00 97.31 285 LEU A CA 1
ATOM 2172 C C . LEU A 1 285 ? 24.518 -10.395 4.214 1.00 97.31 285 LEU A C 1
ATOM 2174 O O . LEU A 1 285 ? 24.369 -10.361 5.436 1.00 97.31 285 LEU A O 1
ATOM 2178 N N . THR A 1 286 ? 25.528 -11.049 3.635 1.00 97.06 286 THR A N 1
ATOM 2179 C CA . THR A 1 286 ? 26.533 -11.805 4.397 1.00 97.06 286 THR A CA 1
ATOM 2180 C C . THR A 1 286 ? 27.291 -10.905 5.375 1.00 97.06 286 THR A C 1
ATOM 2182 O O . THR A 1 286 ? 27.502 -11.269 6.533 1.00 97.06 286 THR A O 1
ATOM 2185 N N . ALA A 1 287 ? 27.661 -9.694 4.955 1.00 97.69 287 ALA A N 1
ATOM 2186 C CA . ALA A 1 287 ? 28.338 -8.734 5.820 1.00 97.69 287 ALA A CA 1
ATOM 2187 C C . ALA A 1 287 ? 27.422 -8.183 6.934 1.00 97.69 287 ALA A C 1
ATOM 2189 O O . ALA A 1 287 ? 27.898 -7.940 8.045 1.00 97.69 287 ALA A O 1
ATOM 2190 N N . ALA A 1 288 ? 26.121 -8.018 6.673 1.00 97.88 288 ALA A N 1
ATOM 2191 C CA . ALA A 1 288 ? 25.135 -7.643 7.687 1.00 97.88 288 ALA A CA 1
ATOM 2192 C C . ALA A 1 288 ? 24.940 -8.746 8.740 1.00 97.88 288 ALA A C 1
ATOM 2194 O O . ALA A 1 288 ? 24.904 -8.450 9.934 1.00 97.88 288 ALA A O 1
ATOM 2195 N N . GLN A 1 289 ? 24.876 -10.013 8.317 1.00 97.75 289 GLN A N 1
ATOM 2196 C CA . GLN A 1 289 ? 24.830 -11.165 9.226 1.00 97.75 289 GLN A CA 1
ATOM 2197 C C . GLN A 1 289 ? 26.080 -11.209 10.106 1.00 97.75 289 GLN A C 1
ATOM 2199 O O . GLN A 1 289 ? 25.971 -11.257 11.331 1.00 97.75 289 GLN A O 1
ATOM 2204 N N . ALA A 1 290 ? 27.269 -11.097 9.506 1.00 97.69 290 ALA A N 1
ATOM 2205 C CA . ALA A 1 290 ? 28.532 -11.075 10.240 1.00 97.69 290 ALA A CA 1
ATOM 2206 C C . ALA A 1 290 ? 28.570 -9.973 11.317 1.00 97.69 290 ALA A C 1
ATOM 2208 O O . ALA A 1 290 ? 29.024 -10.220 12.438 1.00 97.69 290 ALA A O 1
ATOM 2209 N N . ASP A 1 291 ? 28.048 -8.783 11.005 1.00 98.25 291 ASP A N 1
ATOM 2210 C CA . ASP A 1 291 ? 27.916 -7.683 11.965 1.00 98.25 291 ASP A CA 1
ATOM 2211 C C . ASP A 1 291 ? 26.916 -7.999 13.088 1.00 98.25 291 ASP A C 1
ATOM 2213 O O . ASP A 1 291 ? 27.202 -7.714 14.251 1.00 98.25 291 ASP A O 1
ATOM 2217 N N . ALA A 1 292 ? 25.779 -8.634 12.788 1.00 97.69 292 ALA A N 1
ATOM 2218 C CA . ALA A 1 292 ? 24.813 -9.055 13.802 1.00 97.69 292 ALA A CA 1
ATOM 2219 C C . ALA A 1 292 ? 25.422 -10.077 14.783 1.00 97.69 292 ALA A C 1
ATOM 2221 O O . ALA A 1 292 ? 25.343 -9.885 16.001 1.00 97.69 292 ALA A O 1
ATOM 2222 N N . HIS A 1 293 ? 26.121 -11.104 14.279 1.00 97.06 293 HIS A N 1
ATOM 2223 C CA . HIS A 1 293 ? 26.847 -12.053 15.135 1.00 97.06 293 HIS A CA 1
ATOM 2224 C C . HIS A 1 293 ? 27.938 -11.348 15.953 1.00 97.06 293 HIS A C 1
ATOM 2226 O O . HIS A 1 293 ? 28.118 -11.642 17.135 1.00 97.06 293 HIS A O 1
ATOM 2232 N N . ALA A 1 294 ? 28.686 -10.415 15.355 1.00 97.19 294 ALA A N 1
ATOM 2233 C CA . ALA A 1 294 ? 29.719 -9.661 16.062 1.00 97.19 294 ALA A CA 1
ATOM 2234 C C . ALA A 1 294 ? 29.134 -8.793 17.186 1.00 97.19 294 ALA A C 1
ATOM 2236 O O . ALA A 1 294 ? 29.657 -8.838 18.297 1.00 97.19 294 ALA A O 1
ATOM 2237 N N . CYS A 1 295 ? 28.014 -8.103 16.947 1.00 97.25 295 CYS A N 1
ATOM 2238 C CA . CYS A 1 295 ? 27.289 -7.350 17.970 1.00 97.25 295 CYS A CA 1
ATOM 2239 C C . CYS A 1 295 ? 26.921 -8.237 19.166 1.00 97.25 295 CYS A C 1
ATOM 2241 O O . CYS A 1 295 ? 27.253 -7.897 20.302 1.00 97.25 295 CYS A O 1
ATOM 2243 N N . ARG A 1 296 ? 26.291 -9.394 18.915 1.00 95.81 296 ARG A N 1
ATOM 2244 C CA . ARG A 1 296 ? 25.883 -10.329 19.979 1.00 95.81 296 ARG A CA 1
ATOM 2245 C C . ARG A 1 296 ? 27.072 -10.883 20.760 1.00 95.81 296 ARG A C 1
ATOM 2247 O O . ARG A 1 296 ? 26.974 -11.053 21.970 1.00 95.81 296 ARG A O 1
ATOM 2254 N N . ARG A 1 297 ? 28.197 -11.148 20.086 1.00 95.31 297 ARG A N 1
ATOM 2255 C CA . ARG A 1 297 ? 29.440 -11.588 20.743 1.00 95.31 297 ARG A CA 1
ATOM 2256 C C . ARG A 1 297 ? 30.079 -10.488 21.590 1.00 95.31 297 ARG A C 1
ATOM 2258 O O . ARG A 1 297 ? 30.686 -10.807 22.604 1.00 95.31 297 ARG A O 1
ATOM 2265 N N . SER A 1 298 ? 29.981 -9.225 21.171 1.00 93.25 298 SER A N 1
ATOM 2266 C CA . SER A 1 298 ? 30.564 -8.094 21.900 1.00 93.25 298 SER A CA 1
ATOM 2267 C C . SER A 1 298 ? 29.774 -7.718 23.155 1.00 93.25 298 SER A C 1
ATOM 2269 O O . SER A 1 298 ? 30.388 -7.490 24.194 1.00 93.25 298 SER A O 1
ATOM 2271 N N . ASP A 1 299 ? 28.441 -7.655 23.079 1.00 95.12 299 ASP A N 1
ATOM 2272 C CA . ASP A 1 299 ? 27.569 -7.394 24.234 1.00 95.12 299 ASP A CA 1
ATOM 2273 C C . ASP A 1 299 ? 26.170 -8.008 24.005 1.00 95.12 299 ASP A C 1
ATOM 2275 O O . ASP A 1 299 ? 25.355 -7.425 23.282 1.00 95.12 299 ASP A O 1
ATOM 2279 N N . PRO A 1 300 ? 25.845 -9.156 24.634 1.00 93.00 300 PRO A N 1
ATOM 2280 C CA . PRO A 1 300 ? 24.538 -9.806 24.493 1.00 93.00 300 PRO A CA 1
ATOM 2281 C C . PRO A 1 300 ? 23.348 -8.980 25.005 1.00 93.00 300 PRO A C 1
ATOM 2283 O O . PRO A 1 300 ? 22.200 -9.294 24.683 1.00 93.00 300 PRO A O 1
ATOM 2286 N N . SER A 1 301 ? 23.591 -7.947 25.822 1.00 93.75 301 SER A N 1
ATOM 2287 C CA . SER A 1 301 ? 22.536 -7.057 26.321 1.00 93.75 301 SER A CA 1
ATOM 2288 C C . SER A 1 301 ? 22.086 -6.028 25.280 1.00 93.75 301 SER A C 1
ATOM 2290 O O . SER A 1 301 ? 21.018 -5.428 25.427 1.00 93.75 301 SER A O 1
ATOM 2292 N N . VAL A 1 302 ? 22.872 -5.823 24.217 1.00 95.19 302 VAL A N 1
ATOM 2293 C CA . VAL A 1 302 ? 22.524 -4.927 23.112 1.00 95.19 302 VAL A CA 1
ATOM 2294 C C . VAL A 1 302 ? 21.589 -5.652 22.151 1.00 95.19 302 VAL A C 1
ATOM 2296 O O . VAL A 1 302 ? 21.980 -6.585 21.451 1.00 95.19 302 VAL A O 1
ATOM 2299 N N . GLN A 1 303 ? 20.344 -5.183 22.095 1.00 94.69 303 GLN A N 1
ATOM 2300 C CA . GLN A 1 303 ? 19.326 -5.679 21.174 1.00 94.69 303 GLN A CA 1
ATOM 2301 C C . GLN A 1 303 ? 18.760 -4.530 20.330 1.00 94.69 303 GLN A C 1
ATOM 2303 O O . GLN A 1 303 ? 18.608 -3.415 20.841 1.00 94.69 303 GLN A O 1
ATOM 2308 N N . PRO A 1 304 ? 18.433 -4.772 19.049 1.00 94.62 304 PRO A N 1
ATOM 2309 C CA . PRO A 1 304 ? 17.738 -3.783 18.239 1.00 94.62 304 PRO A CA 1
ATOM 2310 C C . PRO A 1 304 ? 16.340 -3.492 18.797 1.00 94.62 304 PRO A C 1
ATOM 2312 O O . PRO A 1 304 ? 15.578 -4.398 19.132 1.00 94.62 304 PRO A O 1
ATOM 2315 N N . VAL A 1 305 ? 15.986 -2.208 18.856 1.00 92.88 305 VAL A N 1
ATOM 2316 C CA . VAL A 1 305 ? 14.665 -1.752 19.307 1.00 92.88 305 VAL A CA 1
ATOM 2317 C C . VAL A 1 305 ? 13.659 -1.863 18.163 1.00 92.88 305 VAL A C 1
ATOM 2319 O O . VAL A 1 305 ? 13.903 -1.374 17.060 1.00 92.88 305 VAL A O 1
ATOM 2322 N N . ARG A 1 306 ? 12.505 -2.482 18.430 1.00 88.31 306 ARG A N 1
ATOM 2323 C CA . ARG A 1 306 ? 11.491 -2.798 17.410 1.00 88.31 306 ARG A CA 1
ATOM 2324 C C . ARG A 1 306 ? 11.003 -1.587 16.609 1.00 88.31 306 ARG A C 1
ATOM 2326 O O . ARG A 1 306 ? 10.710 -1.732 15.430 1.00 88.31 306 ARG A O 1
ATOM 2333 N N . ASP A 1 307 ? 10.953 -0.417 17.235 1.00 87.62 307 ASP A N 1
ATOM 2334 C CA . ASP A 1 307 ? 10.436 0.807 16.613 1.00 87.62 307 ASP A CA 1
ATOM 2335 C C . ASP A 1 307 ? 11.467 1.511 15.715 1.00 87.62 307 ASP A C 1
ATOM 2337 O O . ASP A 1 307 ? 11.114 2.392 14.936 1.00 87.62 307 ASP A O 1
ATOM 2341 N N . THR A 1 308 ? 12.747 1.138 15.810 1.00 86.25 308 THR A N 1
ATOM 2342 C CA . THR A 1 308 ? 13.846 1.774 15.060 1.00 86.25 308 THR A CA 1
ATOM 2343 C C . THR A 1 308 ? 14.317 0.928 13.879 1.00 86.25 308 THR A C 1
ATOM 2345 O O . THR A 1 308 ? 14.808 1.469 12.890 1.00 86.25 308 THR A O 1
ATOM 2348 N N . PHE A 1 309 ? 14.182 -0.396 13.964 1.00 93.19 309 PHE A N 1
ATOM 2349 C CA . PHE A 1 309 ? 14.720 -1.326 12.972 1.00 93.19 309 PHE A CA 1
ATOM 2350 C C . PHE A 1 309 ? 13.608 -2.073 12.237 1.00 93.19 309 PHE A C 1
ATOM 2352 O O . PHE A 1 309 ? 12.570 -2.404 12.807 1.00 93.19 309 PHE A O 1
ATOM 2359 N N . SER A 1 310 ? 13.835 -2.378 10.955 1.00 91.00 310 SER A N 1
ATOM 2360 C CA . SER A 1 310 ? 12.850 -3.107 10.157 1.00 91.00 310 SER A CA 1
ATOM 2361 C C . SER A 1 310 ? 12.614 -4.517 10.724 1.00 91.00 310 SER A C 1
ATOM 2363 O O . SER A 1 310 ? 13.571 -5.174 11.146 1.00 91.00 310 SER A O 1
ATOM 2365 N N . PRO A 1 311 ? 11.375 -5.047 10.680 1.00 93.50 311 PRO A N 1
ATOM 2366 C CA . PRO A 1 311 ? 11.088 -6.402 11.154 1.00 93.50 311 PRO A CA 1
ATOM 2367 C C . PRO A 1 311 ? 11.961 -7.486 10.509 1.00 93.50 311 PRO A C 1
ATOM 2369 O O . PRO A 1 311 ? 12.302 -8.470 11.159 1.00 93.50 311 PRO A O 1
ATOM 2372 N N . ARG A 1 312 ? 12.368 -7.291 9.246 1.00 92.75 312 ARG A N 1
ATOM 2373 C CA . ARG A 1 312 ? 13.251 -8.228 8.538 1.00 92.75 312 ARG A CA 1
ATOM 2374 C C . ARG A 1 312 ? 14.680 -8.208 9.087 1.00 92.75 312 ARG A C 1
ATOM 2376 O O . ARG A 1 312 ? 15.278 -9.268 9.229 1.00 92.75 312 ARG A O 1
ATOM 2383 N N . TYR A 1 313 ? 15.208 -7.038 9.454 1.00 96.19 313 TYR A N 1
ATOM 2384 C CA . TYR A 1 313 ? 16.514 -6.961 10.113 1.00 96.19 313 TYR A CA 1
ATOM 2385 C C . TYR A 1 313 ? 16.473 -7.535 11.535 1.00 96.19 313 TYR A C 1
ATOM 2387 O O . TYR A 1 313 ? 17.410 -8.214 11.941 1.00 96.19 313 TYR A O 1
ATOM 2395 N N . LEU A 1 314 ? 15.377 -7.326 12.277 1.00 95.00 314 LEU A N 1
ATOM 2396 C CA . LEU A 1 314 ? 15.183 -7.953 13.592 1.00 95.00 314 LEU A CA 1
ATOM 2397 C C . LEU A 1 314 ? 15.231 -9.485 13.502 1.00 95.00 314 LEU A C 1
ATOM 2399 O O . LEU A 1 314 ? 15.857 -10.119 14.346 1.00 95.00 314 LEU A O 1
ATOM 2403 N N . ALA A 1 315 ? 14.603 -10.066 12.474 1.00 93.31 315 ALA A N 1
ATOM 2404 C CA . ALA A 1 315 ? 14.649 -11.505 12.221 1.00 93.31 315 ALA A CA 1
ATOM 2405 C C . ALA A 1 315 ? 16.080 -11.981 11.920 1.00 93.31 315 ALA A C 1
ATOM 2407 O O . ALA A 1 315 ? 16.552 -12.905 12.572 1.00 93.31 315 ALA A O 1
ATOM 2408 N N . LEU A 1 316 ? 16.799 -11.285 11.032 1.00 93.94 316 LEU A N 1
ATOM 2409 C CA . LEU A 1 316 ? 18.210 -11.567 10.732 1.00 93.94 316 LEU A CA 1
ATOM 2410 C C . LEU A 1 316 ? 19.098 -11.473 11.983 1.00 93.94 316 LEU A C 1
ATOM 2412 O O . LEU A 1 316 ? 19.995 -12.286 12.180 1.00 93.94 316 LEU A O 1
ATOM 2416 N N . PHE A 1 317 ? 18.843 -10.507 12.868 1.00 95.00 317 PHE A N 1
ATOM 2417 C CA . PHE A 1 317 ? 19.582 -10.370 14.123 1.00 95.00 317 PHE A CA 1
ATOM 2418 C C . PHE A 1 317 ? 19.256 -11.476 15.142 1.00 95.00 317 PHE A C 1
ATOM 2420 O O . PHE A 1 317 ? 20.052 -11.721 16.047 1.00 95.00 317 PHE A O 1
ATOM 2427 N N . ALA A 1 318 ? 18.106 -12.138 15.029 1.00 91.88 318 ALA A N 1
ATOM 2428 C CA . ALA A 1 318 ? 17.728 -13.249 15.899 1.00 91.88 318 ALA A CA 1
ATOM 2429 C C . ALA A 1 318 ? 18.288 -14.605 15.426 1.00 91.88 318 ALA A C 1
ATOM 2431 O O . ALA A 1 318 ? 18.296 -15.553 16.211 1.00 91.88 318 ALA A O 1
ATOM 2432 N N . GLU A 1 319 ? 18.757 -14.706 14.178 1.00 84.94 319 GLU A N 1
ATOM 2433 C CA . GLU A 1 319 ? 19.361 -15.930 13.643 1.00 84.94 319 GLU A CA 1
ATOM 2434 C C . GLU A 1 319 ? 20.697 -16.228 14.348 1.00 84.94 319 GLU A C 1
ATOM 2436 O O . GLU A 1 319 ? 21.517 -15.313 14.470 1.00 84.94 319 GLU A O 1
ATOM 2441 N N . PRO A 1 320 ? 20.905 -17.464 14.847 1.00 74.69 320 PRO A N 1
ATOM 2442 C CA . PRO A 1 320 ? 22.044 -17.838 15.686 1.00 74.69 320 PRO A CA 1
ATOM 2443 C C . PRO A 1 320 ? 23.382 -17.709 14.968 1.00 74.69 320 PRO A C 1
ATOM 2445 O O . PRO A 1 320 ? 23.542 -18.321 13.891 1.00 74.69 320 PRO A O 1
#

Foldseek 3Di:
DDDDDDDDDDDDDDDDPDPDPPPPDPWLVVLLVLLVVLLVVLVVLCPDPLQVVVCVDPVLVVLNVVLVVLSVQLVVLCPPPVDPCSRVSSSVSSNVSSVSSVVSVVVSVVVSVVVVVVVVCVVVLQVLLVVLLVLLVVLLVLLVVLLPPDFDPDPQLVVLNVQSVVLNVLSVPDDPPDDSVSSVVSSVSSVVSSVSNVVVVVPPPPDDPDDPDPPDPPDPPDDDQDPLLVVLVVCVVVLVLVCLLVSPVPLDPVDLLSSLSSLQSNLQSLVVVCVVVVVPPVVSPVSSLVSLVSSCVSPVVDADDPVSGDPVSNVSSPDD

Secondary structure (DSSP, 8-state):
-----------------PPPP---PPPHHHHHHHHHHHHHHHHHHHHSTTTGGGGG-HHHHHHHHHHHHHHHHHHHHHH-TT-TTHHHHHHHHHHHHHHHHHHHHHHHHHHHHHHHHHHHHHHHHHHHHHHHHHHHHHHHHHHHHHHHSPPPS-HHHHHHHHHHHHHHHHGGG--TTS-HHHHHHHHHHHHHHHHHHHHHHHTTTT--SPPPP-----PPPPPPPPHHHHHHHHHHHTT-HHHHHHHTSS---SSHHHHHHHHHHHHHHHHHHHHHTTS--HHHHHHHHHHHHHHHHH-TT----TTTS-HHHHHHHH--

Radius of gyration: 35.44 Å; chains: 1; bounding box: 90×29×112 Å

Sequence (320 aa):
MTRRLSSGLATLLLALAAPIPATAQPSPGWSLAAAEGAADAVEAMRDDPAFAPFFQDPAITTRLRQAHAKLALAKDSLADTRNRYAGSQAHEFAVAAERAFREIERELWRRRRRVETTAAGVVGNGAVRRQLLSDIAALVGQGRELLARPGSSWPNERQARAELGRALEAARGIGAATPLERLETVRSELTAATLAARYAYRTWPSQGPPLPPAHWVETPPPAPVPARLRQAVERFLAGDYRGVVQLLVDPNLENGRATALAYLLRGAARYALFVESGEREGELLTAAQADAHACRRSDPSVQPVRDTFSPRYLALFAEP

pLDDT: mean 86.84, std 17.27, range [30.12, 98.5]